Protein AF-A0A919I8Y4-F1 (afdb_monomer_lite)

Secondary structure (DSSP, 8-state):
---------------------BPPTTGGGGGGGGG-SEEEEEETTEEEEEEEEEE--S---SS--BTT-EEEEES-TTT-EEEEEEEETTEEEEEEEEEEEETTEEEEEEPPPEEEEE-TTS-EEEEE-TTTEEEEEEEEETTEEEEEEEEEE---TT-SEEEEEEETTTEEEEEEETT--EEEE--

Foldseek 3Di:
DDDDDDPPPPPPPPPDDPDQLAAAPLVVLLPPVLVDQWFWWDFVPDIAIKGKDKDDPDDDDDDHDGQFTWIWIFRDPVQTFIWIWHGHRQKTKTWTWGWDADPNDTDIDIFWIWMWGQDNVRDIDTPGDPVFWDWDQWDADPNDIAGTWIWGAGPDLRHQFRIWTQGSRHHTQWTQGSVRRIIGTDD

pLDDT: mean 75.86, std 17.19, range [34.09, 95.62]

Structure (mmCIF, N/CA/C/O backbone):
data_AF-A0A919I8Y4-F1
#
_entry.id   AF-A0A919I8Y4-F1
#
loop_
_atom_site.group_PDB
_atom_site.id
_atom_site.type_symbol
_atom_site.label_atom_id
_atom_site.label_alt_id
_atom_site.label_comp_id
_atom_site.label_asym_id
_atom_site.label_entity_id
_atom_site.label_seq_id
_atom_site.pdbx_PDB_ins_code
_atom_site.Cartn_x
_atom_site.Cartn_y
_atom_site.Cartn_z
_atom_site.occupancy
_atom_site.B_iso_or_equiv
_atom_site.auth_seq_id
_atom_site.auth_comp_id
_atom_site.auth_asym_id
_atom_site.auth_atom_id
_atom_site.pdbx_PDB_model_num
ATOM 1 N N . MET A 1 1 ? -18.570 11.119 -75.863 1.00 38.06 1 MET A N 1
ATOM 2 C CA . MET A 1 1 ? -17.253 11.518 -75.319 1.00 38.06 1 MET A CA 1
ATOM 3 C C . MET A 1 1 ? -17.456 11.845 -73.853 1.00 38.06 1 MET A C 1
ATOM 5 O O . MET A 1 1 ? -18.195 12.771 -73.555 1.00 38.06 1 MET A O 1
ATOM 9 N N . ASN A 1 2 ? -16.902 11.018 -72.966 1.00 34.56 2 ASN A N 1
ATOM 10 C CA . ASN A 1 2 ? -17.122 11.087 -71.521 1.00 34.56 2 ASN A CA 1
ATOM 11 C C . ASN A 1 2 ? -15.944 11.803 -70.861 1.00 34.56 2 ASN A C 1
ATOM 13 O O . ASN A 1 2 ? -14.848 11.249 -70.796 1.00 34.56 2 ASN A O 1
ATOM 17 N N . THR A 1 3 ? -16.172 13.011 -70.355 1.00 42.50 3 THR A N 1
ATOM 18 C CA . THR A 1 3 ? -15.178 13.759 -69.582 1.00 42.50 3 THR A CA 1
ATOM 19 C C . THR A 1 3 ? -15.265 13.313 -68.126 1.00 42.50 3 THR A C 1
ATOM 21 O O . THR A 1 3 ? -16.199 13.662 -67.409 1.00 42.50 3 THR A O 1
ATOM 24 N N . ARG A 1 4 ? -14.311 12.484 -67.693 1.00 45.12 4 ARG A N 1
ATOM 25 C CA . ARG A 1 4 ? -14.124 12.121 -66.284 1.00 45.12 4 ARG A CA 1
ATOM 26 C C . ARG A 1 4 ? -13.325 13.234 -65.609 1.00 45.12 4 ARG A C 1
ATOM 28 O O . ARG A 1 4 ? -12.135 13.366 -65.874 1.00 45.12 4 ARG A O 1
ATOM 35 N N . ILE A 1 5 ? -13.967 14.020 -64.749 1.00 51.00 5 ILE A N 1
ATOM 36 C CA . ILE A 1 5 ? -13.266 14.899 -63.809 1.00 51.00 5 ILE A CA 1
ATOM 37 C C . ILE A 1 5 ? -13.033 14.081 -62.540 1.00 51.00 5 ILE A C 1
ATOM 39 O O . ILE A 1 5 ? -13.971 13.663 -61.865 1.00 51.00 5 ILE A O 1
ATOM 43 N N . VAL A 1 6 ? -11.761 13.793 -62.281 1.00 45.75 6 VAL A N 1
ATOM 44 C CA . VAL A 1 6 ? -11.274 13.113 -61.083 1.00 45.75 6 VAL A CA 1
ATOM 45 C C . VAL A 1 6 ? -11.400 14.087 -59.915 1.00 45.75 6 VAL A C 1
ATOM 47 O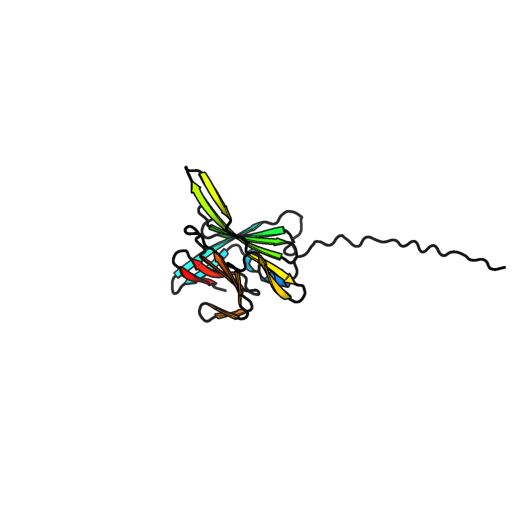 O . VAL A 1 6 ? -10.698 15.095 -59.866 1.00 45.75 6 VAL A O 1
ATOM 50 N N . LEU A 1 7 ? -12.315 13.802 -58.989 1.00 41.59 7 LEU A N 1
ATOM 51 C CA . LEU A 1 7 ? -12.426 14.527 -57.728 1.00 41.59 7 LEU A CA 1
ATOM 52 C C . LEU A 1 7 ? -11.283 14.062 -56.815 1.00 41.59 7 LEU A C 1
ATOM 54 O O . LEU A 1 7 ? -11.325 12.972 -56.247 1.00 41.59 7 LEU A O 1
ATOM 58 N N . PHE A 1 8 ? -10.235 14.874 -56.713 1.00 42.56 8 PHE A N 1
ATOM 59 C CA . PHE A 1 8 ? -9.163 14.678 -55.745 1.00 42.56 8 PHE A CA 1
ATOM 60 C C . PHE A 1 8 ? -9.695 15.120 -54.373 1.00 42.56 8 PHE A C 1
ATOM 62 O O . PHE A 1 8 ? -9.666 16.301 -54.029 1.00 42.56 8 PHE A O 1
ATOM 69 N N . VAL A 1 9 ? -10.262 14.181 -53.611 1.00 49.53 9 VAL A N 1
ATOM 70 C CA . VAL A 1 9 ? -10.590 14.395 -52.197 1.00 49.53 9 VAL A CA 1
ATOM 71 C C . VAL A 1 9 ? -9.263 14.461 -51.453 1.00 49.53 9 VAL A C 1
ATOM 73 O O . VAL A 1 9 ? -8.649 13.442 -51.141 1.00 49.53 9 VAL A O 1
ATOM 76 N N . LEU A 1 10 ? -8.792 15.686 -51.236 1.00 39.97 10 LEU A N 1
ATOM 77 C CA . LEU A 1 10 ? -7.668 15.989 -50.368 1.00 39.97 10 LEU A CA 1
ATOM 78 C C . LEU A 1 10 ? -8.099 15.631 -48.939 1.00 39.97 10 LEU A C 1
ATOM 80 O O . LEU A 1 10 ? -8.725 16.424 -48.238 1.00 39.97 10 LEU A O 1
ATOM 84 N N . ALA A 1 11 ? -7.837 14.387 -48.544 1.00 44.94 11 ALA A N 1
ATOM 85 C CA . ALA A 1 11 ? -7.988 13.917 -47.180 1.00 44.94 11 ALA A CA 1
ATOM 86 C C . ALA A 1 11 ? -6.965 14.655 -46.307 1.00 44.94 11 ALA A C 1
ATOM 88 O O . ALA A 1 11 ? -5.850 14.185 -46.083 1.00 44.94 11 ALA A O 1
ATOM 89 N N . CYS A 1 12 ? -7.342 15.839 -45.828 1.00 43.00 12 CYS A N 1
ATOM 90 C CA . CYS A 1 12 ? -6.725 16.449 -44.666 1.00 43.00 12 CYS A CA 1
ATOM 91 C C . CYS A 1 12 ? -7.021 15.543 -43.466 1.00 43.00 12 CYS A C 1
ATOM 93 O O . CYS A 1 12 ? -7.989 15.748 -42.739 1.00 43.00 12 CYS A O 1
ATOM 95 N N . PHE A 1 13 ? -6.178 14.526 -43.278 1.00 36.09 13 PHE A N 1
ATOM 96 C CA . PHE A 1 13 ? -5.929 13.926 -41.976 1.00 36.09 13 PHE A CA 1
ATOM 97 C C . PHE A 1 13 ? -5.397 15.040 -41.071 1.00 36.09 13 PHE A C 1
ATOM 99 O O . PHE A 1 13 ? -4.192 15.248 -40.934 1.00 36.09 13 PHE A O 1
ATOM 106 N N . THR A 1 14 ? -6.304 15.812 -40.479 1.00 42.62 14 THR A N 1
ATOM 107 C CA . THR A 1 14 ? -5.995 16.514 -39.245 1.00 42.62 14 THR A CA 1
ATOM 108 C C . THR A 1 14 ? -5.738 15.417 -38.230 1.00 42.62 14 THR A C 1
ATOM 110 O O . THR A 1 14 ? -6.663 14.716 -37.824 1.00 42.62 14 THR A O 1
ATOM 113 N N . PHE A 1 15 ? -4.464 15.220 -37.900 1.00 36.78 15 PHE A N 1
ATOM 114 C CA . PHE A 1 15 ? -4.034 14.496 -36.718 1.00 36.78 15 PHE A CA 1
ATOM 115 C C . PHE A 1 15 ? -4.780 15.100 -35.527 1.00 36.78 15 PHE A C 1
ATOM 117 O O . PHE A 1 15 ? -4.394 16.147 -35.005 1.00 36.78 15 PHE A O 1
ATOM 124 N N . SER A 1 16 ? -5.898 14.476 -35.154 1.00 35.12 16 SER A N 1
ATOM 125 C CA . SER A 1 16 ? -6.513 14.669 -33.853 1.00 35.12 16 SER A CA 1
ATOM 126 C C . SER A 1 16 ? -5.410 14.479 -32.828 1.00 35.12 16 SER A C 1
ATOM 128 O O . SER A 1 16 ? -4.634 13.527 -32.921 1.00 35.12 16 SER A O 1
ATOM 130 N N . SER A 1 17 ? -5.305 15.457 -31.935 1.00 34.09 17 SER A N 1
ATOM 131 C CA . SER A 1 17 ? -4.309 15.555 -30.881 1.00 34.09 17 SER A CA 1
ATOM 132 C C . SER A 1 17 ? -3.894 14.185 -30.360 1.00 34.09 17 SER A C 1
ATOM 134 O O . SER A 1 17 ? -4.755 13.404 -29.955 1.00 34.09 17 SER A O 1
ATOM 136 N N . CYS A 1 18 ? -2.584 13.934 -30.340 1.00 39.34 18 CYS A N 1
ATOM 137 C CA . CYS A 1 18 ? -1.980 12.925 -29.482 1.00 39.34 18 CYS A CA 1
ATOM 138 C C . CYS A 1 18 ? -2.553 13.153 -28.074 1.00 39.34 18 CYS A C 1
ATOM 140 O O . CYS A 1 18 ? -2.248 14.169 -27.442 1.00 39.34 18 CYS A O 1
ATOM 142 N N . GLY A 1 19 ? -3.526 12.326 -27.688 1.00 44.22 19 GLY A N 1
ATOM 143 C CA . GLY A 1 19 ? -4.245 12.468 -26.433 1.00 44.22 19 GLY A CA 1
ATOM 144 C C . GLY A 1 19 ? -3.258 12.277 -25.298 1.00 44.22 19 GLY A C 1
ATOM 145 O O . GLY A 1 19 ? -2.342 11.469 -25.396 1.00 44.22 19 GLY A O 1
ATOM 146 N N . ILE A 1 20 ? -3.420 13.051 -24.233 1.00 53.06 20 ILE A N 1
ATOM 147 C CA . ILE A 1 20 ? -2.773 12.743 -22.962 1.00 53.06 20 ILE A CA 1
ATOM 148 C C . ILE A 1 20 ? -3.191 11.306 -22.623 1.00 53.06 20 ILE A C 1
ATOM 150 O O . ILE A 1 20 ? -4.393 11.045 -22.576 1.00 53.06 20 ILE A O 1
ATOM 154 N N . ASP A 1 21 ? -2.228 10.397 -22.441 1.00 55.59 21 ASP A N 1
ATOM 155 C CA . ASP A 1 21 ? -2.482 9.019 -22.005 1.00 55.59 21 ASP A CA 1
ATOM 156 C C . ASP A 1 21 ? -3.036 9.055 -20.574 1.00 55.59 21 ASP A C 1
ATOM 158 O O . ASP A 1 21 ? -2.316 8.962 -19.571 1.00 55.59 21 ASP A O 1
ATOM 162 N N . GLU A 1 22 ? -4.336 9.313 -20.474 1.00 59.44 22 GLU A N 1
ATOM 163 C CA . GLU A 1 22 ? -5.045 9.334 -19.213 1.00 59.44 22 GLU A CA 1
ATOM 164 C C . GLU A 1 22 ? -5.170 7.918 -18.670 1.00 59.44 22 GLU A C 1
ATOM 166 O O . GLU A 1 22 ? -5.574 6.986 -19.364 1.00 59.44 22 GLU A O 1
ATOM 171 N N . VAL A 1 23 ? -4.871 7.778 -17.381 1.00 62.56 23 VAL A N 1
ATOM 172 C CA . VAL A 1 23 ? -5.115 6.536 -16.658 1.00 62.56 23 VAL A CA 1
ATOM 173 C C . VAL A 1 23 ? -6.625 6.268 -16.655 1.00 62.56 23 VAL A C 1
ATOM 175 O O . VAL A 1 23 ? -7.401 7.181 -16.334 1.00 62.56 23 VAL A O 1
ATOM 178 N N . PRO A 1 24 ? -7.075 5.047 -16.983 1.00 63.16 24 PRO A N 1
ATOM 179 C CA . PRO A 1 24 ? -8.493 4.730 -16.979 1.00 63.16 24 PRO A CA 1
ATOM 180 C C . PRO A 1 24 ? -9.173 5.060 -15.643 1.00 63.16 24 PRO A C 1
ATOM 182 O O . PRO A 1 24 ? -8.592 4.943 -14.561 1.00 63.16 24 PRO A O 1
ATOM 185 N N . GLY A 1 25 ? -10.441 5.478 -15.696 1.00 63.75 25 GLY A N 1
ATOM 186 C CA . GLY A 1 25 ? -11.155 6.005 -14.526 1.00 63.75 25 GLY A CA 1
ATOM 187 C C . GLY A 1 25 ? -11.259 5.042 -13.336 1.00 63.75 25 GLY A C 1
ATOM 188 O O . GLY A 1 25 ? -11.331 5.494 -12.197 1.00 63.75 25 GLY A O 1
ATOM 189 N N . TYR A 1 26 ? -11.243 3.728 -13.567 1.00 61.78 26 TYR A N 1
ATOM 190 C CA . TYR A 1 26 ? -11.253 2.722 -12.498 1.00 61.78 26 TYR A CA 1
ATOM 191 C C . TYR A 1 26 ? -9.875 2.558 -11.843 1.00 61.78 26 TYR A C 1
ATOM 193 O O . TYR A 1 26 ? -9.812 2.372 -10.632 1.00 61.78 26 TYR A O 1
ATOM 201 N N . THR A 1 27 ? -8.787 2.709 -12.598 1.00 63.81 27 THR A N 1
ATOM 202 C CA . THR A 1 27 ? -7.409 2.729 -12.086 1.00 63.81 27 THR A CA 1
ATOM 203 C C . THR A 1 27 ? -7.187 3.969 -11.207 1.00 63.81 27 THR A C 1
ATOM 205 O O . THR A 1 27 ? -6.524 3.881 -10.179 1.00 63.81 27 THR A O 1
ATOM 208 N N . LYS A 1 28 ? -7.844 5.103 -11.523 1.00 63.12 28 LYS A N 1
ATOM 209 C CA . LYS A 1 28 ? -7.831 6.327 -10.691 1.00 63.12 28 LYS A CA 1
ATOM 210 C C . LYS A 1 28 ? -8.436 6.127 -9.288 1.00 63.12 28 LYS A C 1
ATOM 212 O O . LYS A 1 28 ? -8.052 6.832 -8.359 1.00 63.12 28 LYS A O 1
ATOM 217 N N . ARG A 1 29 ? -9.377 5.188 -9.111 1.00 66.12 29 ARG A N 1
ATOM 218 C CA . ARG A 1 29 ? -10.041 4.955 -7.809 1.00 66.12 29 ARG A CA 1
ATOM 219 C C . ARG A 1 29 ? -9.125 4.268 -6.792 1.00 66.12 29 ARG A C 1
ATOM 221 O O . ARG A 1 29 ? -9.172 4.587 -5.610 1.00 66.12 29 ARG A O 1
ATOM 228 N N . TRP A 1 30 ? -8.189 3.459 -7.284 1.00 67.12 30 TRP A N 1
ATOM 229 C CA . TRP A 1 30 ? -7.073 2.902 -6.518 1.00 67.12 30 TRP A CA 1
ATOM 230 C C . TRP A 1 30 ? -5.994 3.952 -6.186 1.00 67.12 30 TRP A C 1
ATOM 232 O O . TRP A 1 30 ? -4.865 3.610 -5.869 1.00 67.12 30 TRP A O 1
ATOM 242 N N . LEU A 1 31 ? -6.300 5.242 -6.287 1.00 63.09 31 LEU A N 1
ATOM 243 C CA . LEU A 1 31 ? -5.409 6.330 -5.898 1.00 63.09 31 LEU A CA 1
ATOM 244 C C . LEU A 1 31 ? -6.173 7.511 -5.309 1.00 63.09 31 LEU A C 1
ATOM 246 O O . LEU A 1 31 ? -5.684 8.644 -5.326 1.00 63.09 31 LEU A O 1
ATOM 250 N N . HIS A 1 32 ? -7.346 7.264 -4.724 1.00 61.00 32 HIS A N 1
ATOM 2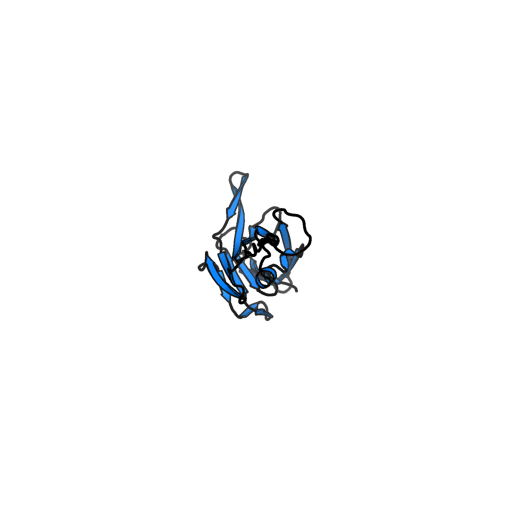51 C CA . HIS A 1 32 ? -8.026 8.288 -3.933 1.00 61.00 32 HIS A CA 1
ATOM 252 C C . HIS A 1 32 ? -7.054 8.962 -2.933 1.00 61.00 32 HIS A C 1
ATOM 254 O O . HIS A 1 32 ? -7.101 10.169 -2.708 1.00 61.00 32 HIS A O 1
ATOM 260 N N . ASP A 1 33 ? -6.061 8.211 -2.458 1.00 60.94 33 ASP A N 1
ATOM 261 C CA . ASP A 1 33 ? -5.091 8.646 -1.453 1.00 60.94 33 ASP A CA 1
ATOM 262 C C . ASP A 1 33 ? -3.955 9.503 -1.983 1.00 60.94 33 ASP A C 1
ATOM 264 O O . ASP A 1 33 ? -3.383 10.281 -1.229 1.00 60.94 33 ASP A O 1
ATOM 268 N N . ALA A 1 34 ? -3.647 9.428 -3.279 1.00 59.22 34 ALA A N 1
ATOM 269 C CA . ALA A 1 34 ? -2.649 10.306 -3.890 1.00 59.22 34 ALA A CA 1
ATOM 270 C C . ALA A 1 34 ? -3.097 11.778 -3.925 1.00 59.22 34 ALA A C 1
ATOM 272 O O . ALA A 1 34 ? -2.299 12.656 -4.249 1.00 59.22 34 ALA A O 1
ATOM 273 N N . THR A 1 35 ? -4.365 12.052 -3.596 1.00 65.38 35 THR A N 1
ATOM 274 C CA . THR A 1 35 ? -4.929 13.405 -3.516 1.00 65.38 35 THR A CA 1
ATOM 275 C C . THR A 1 35 ? -4.810 14.034 -2.126 1.00 65.38 35 THR A C 1
ATOM 277 O O . THR A 1 35 ? -5.014 15.242 -1.991 1.00 65.38 35 THR A O 1
ATOM 280 N N . VAL A 1 36 ? -4.454 13.254 -1.099 1.00 72.38 36 VAL A N 1
ATOM 281 C CA . VAL A 1 36 ? -4.313 13.735 0.282 1.00 72.38 36 VAL A CA 1
ATOM 282 C C . VAL A 1 36 ? -2.848 13.786 0.708 1.00 72.38 36 VAL A C 1
ATOM 284 O O . VAL A 1 36 ? -1.992 13.117 0.139 1.00 72.38 36 VAL A O 1
ATOM 287 N N . GLN A 1 37 ? -2.545 14.597 1.723 1.00 82.50 37 GLN A N 1
ATOM 288 C CA . GLN A 1 37 ? -1.190 14.676 2.288 1.00 82.50 37 GLN A CA 1
ATOM 289 C C . GLN A 1 37 ? -0.937 13.610 3.356 1.00 82.50 37 GLN A C 1
ATOM 291 O O . GLN A 1 37 ? 0.207 13.214 3.571 1.00 82.50 37 GLN A O 1
ATOM 296 N N . GLN A 1 38 ? -1.992 13.185 4.050 1.00 88.19 38 GLN A N 1
ATOM 297 C CA . GLN A 1 38 ? -1.914 12.300 5.204 1.00 88.19 38 GLN A CA 1
ATOM 298 C C . GLN A 1 38 ? -3.103 11.348 5.232 1.00 88.19 38 GLN A C 1
ATOM 300 O O . GLN A 1 38 ? -4.211 11.703 4.825 1.00 88.19 38 GLN A O 1
ATOM 305 N N . LEU A 1 39 ? -2.855 10.149 5.745 1.00 89.38 39 LEU A N 1
ATOM 306 C CA . LEU A 1 39 ? -3.848 9.114 5.988 1.00 89.38 39 LEU A CA 1
ATOM 307 C C . LEU A 1 39 ? -3.849 8.776 7.476 1.00 89.38 39 LEU A C 1
ATOM 309 O O . LEU A 1 39 ? -2.785 8.617 8.074 1.00 89.38 39 LEU A O 1
ATOM 313 N N . PHE A 1 40 ? -5.032 8.645 8.065 1.00 92.69 40 PHE A N 1
ATOM 314 C CA . PHE A 1 40 ? -5.202 8.362 9.487 1.00 92.69 40 PHE A CA 1
ATOM 315 C C . PHE A 1 40 ? -5.695 6.933 9.673 1.00 92.69 40 PHE A C 1
ATOM 317 O O . PHE A 1 40 ? -6.608 6.497 8.970 1.00 92.69 40 PHE A O 1
ATOM 324 N N . PHE A 1 41 ? -5.099 6.209 10.615 1.00 94.56 41 PHE A N 1
ATOM 325 C CA . PHE A 1 41 ? -5.461 4.827 10.906 1.00 94.56 41 PHE A CA 1
ATOM 326 C C . PHE A 1 41 ? -5.644 4.605 12.401 1.00 94.56 41 PHE A C 1
ATOM 328 O O . PHE A 1 41 ? -4.973 5.239 13.215 1.00 94.56 41 PHE A O 1
ATOM 335 N N . GLU A 1 42 ? -6.507 3.655 12.737 1.00 95.12 42 GLU A N 1
ATOM 336 C CA . GLU A 1 42 ? -6.791 3.215 14.097 1.00 95.12 42 GLU A CA 1
ATOM 337 C C . GLU A 1 42 ? -6.520 1.718 14.301 1.00 95.12 42 GLU A C 1
ATOM 339 O O . GLU A 1 42 ? -6.653 0.894 13.388 1.00 95.12 42 GLU A O 1
ATOM 344 N N . ASN A 1 43 ? -6.159 1.368 15.533 1.00 94.75 43 ASN A N 1
ATOM 345 C CA . ASN A 1 43 ? -6.142 0.009 16.064 1.00 94.75 43 ASN A CA 1
ATOM 346 C C . ASN A 1 43 ? -6.671 0.060 17.507 1.00 94.75 43 ASN A C 1
ATOM 348 O O . ASN A 1 43 ? -5.944 0.392 18.441 1.00 94.75 43 ASN A O 1
ATOM 352 N N . GLY A 1 44 ? -7.962 -0.226 17.699 1.00 90.06 44 GLY A N 1
ATOM 353 C CA . GLY A 1 44 ? -8.600 -0.058 19.007 1.00 90.06 44 GLY A CA 1
ATOM 354 C C . GLY A 1 44 ? -8.615 1.414 19.435 1.00 90.06 44 GLY A C 1
ATOM 355 O O . GLY A 1 44 ? -9.225 2.236 18.764 1.00 90.06 44 GLY A O 1
ATOM 356 N N . SER A 1 45 ? -7.960 1.746 20.551 1.00 92.00 45 SER A N 1
ATOM 357 C CA . SER A 1 45 ? -7.815 3.133 21.023 1.00 92.00 45 SER A CA 1
ATOM 358 C C . SER A 1 45 ? -6.611 3.874 20.435 1.00 92.00 45 SER A C 1
ATOM 360 O O . SER A 1 45 ? -6.479 5.076 20.655 1.00 92.00 45 SER A O 1
ATOM 362 N N . ASP A 1 46 ? -5.708 3.168 19.752 1.00 94.94 46 ASP A N 1
ATOM 363 C CA . ASP A 1 46 ? -4.473 3.744 19.227 1.00 94.94 46 ASP A CA 1
ATOM 364 C C . ASP A 1 46 ? -4.710 4.344 17.837 1.00 94.94 46 ASP A C 1
ATOM 366 O O . ASP A 1 46 ? -5.418 3.760 17.016 1.00 94.94 46 ASP A O 1
ATOM 370 N N . THR A 1 47 ? -4.063 5.475 17.543 1.00 94.50 47 THR A N 1
ATOM 371 C CA . THR A 1 47 ? -4.111 6.129 16.226 1.00 94.50 47 THR A CA 1
ATOM 372 C C . THR A 1 47 ? -2.719 6.422 15.695 1.00 94.50 47 THR A C 1
ATOM 374 O O . THR A 1 47 ? -1.829 6.799 16.460 1.00 94.50 47 THR A O 1
ATOM 377 N N .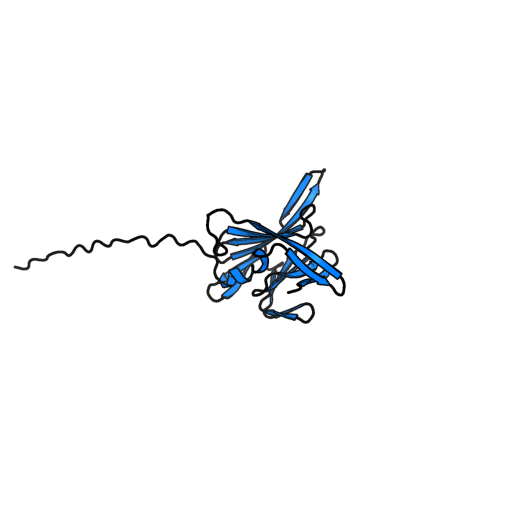 ILE A 1 48 ? -2.551 6.341 14.380 1.00 93.31 48 ILE A N 1
ATOM 378 C CA . ILE A 1 48 ? -1.323 6.729 13.681 1.00 93.31 48 ILE A CA 1
ATOM 379 C C . ILE A 1 48 ? -1.646 7.515 12.414 1.00 93.31 48 ILE A C 1
ATOM 381 O O . ILE A 1 48 ? -2.738 7.411 11.850 1.00 93.31 48 ILE A O 1
ATOM 385 N N . THR A 1 49 ? -0.653 8.258 11.944 1.00 92.00 49 THR A N 1
ATOM 386 C CA . THR A 1 49 ? -0.717 9.003 10.689 1.00 92.00 49 THR A CA 1
ATOM 387 C C . THR A 1 49 ? 0.368 8.490 9.757 1.00 92.00 49 THR A C 1
ATOM 389 O O . THR A 1 49 ? 1.526 8.403 10.157 1.00 92.00 49 THR A O 1
ATOM 392 N N . LEU A 1 50 ? -0.002 8.175 8.517 1.00 89.88 50 LEU A N 1
ATOM 393 C CA . LEU A 1 50 ? 0.943 7.925 7.434 1.00 89.88 50 LEU A CA 1
ATOM 394 C C . LEU A 1 50 ? 1.006 9.150 6.530 1.00 89.88 50 LEU A C 1
ATOM 396 O O . LEU A 1 50 ? -0.026 9.706 6.146 1.00 89.88 50 LEU A O 1
ATOM 400 N N . ASP A 1 51 ? 2.216 9.548 6.162 1.00 88.38 51 ASP A N 1
ATOM 401 C CA . ASP A 1 51 ? 2.426 10.618 5.195 1.00 88.38 51 ASP A CA 1
ATOM 402 C C . ASP A 1 51 ? 2.291 10.070 3.772 1.00 88.38 51 ASP A C 1
ATOM 404 O O . ASP A 1 51 ? 2.793 8.990 3.451 1.00 88.38 51 ASP A O 1
ATOM 408 N N . VAL A 1 52 ? 1.689 10.858 2.887 1.00 82.94 52 VAL A N 1
ATOM 409 C CA . VAL A 1 52 ? 1.618 10.570 1.454 1.00 82.94 52 VAL A CA 1
ATOM 410 C C . VAL A 1 52 ? 2.458 11.598 0.704 1.00 82.94 52 VAL A C 1
ATOM 412 O O . VAL A 1 52 ? 2.358 12.804 0.928 1.00 82.94 52 VAL A O 1
ATOM 415 N N . SER A 1 53 ? 3.312 11.129 -0.204 1.00 81.25 53 SER A N 1
ATOM 416 C CA . SER A 1 53 ? 3.932 11.978 -1.219 1.00 81.25 53 SER A CA 1
ATOM 417 C C . SER A 1 53 ? 3.514 11.494 -2.591 1.00 81.25 53 SER A C 1
ATOM 419 O O . SER A 1 53 ? 3.692 10.320 -2.909 1.00 81.25 53 SER A O 1
ATOM 421 N N . TYR A 1 54 ? 3.040 12.401 -3.424 1.00 71.62 54 TYR A N 1
ATOM 422 C CA . TYR A 1 54 ? 2.727 12.111 -4.810 1.00 71.62 54 TYR A CA 1
ATOM 423 C C . TYR A 1 54 ? 3.697 12.880 -5.707 1.00 71.62 54 TYR A C 1
ATOM 425 O O . TYR A 1 54 ? 3.852 14.097 -5.579 1.00 71.62 54 TYR A O 1
ATOM 433 N N . PHE A 1 55 ? 4.398 12.151 -6.570 1.00 63.81 55 PHE A N 1
ATOM 434 C CA . PHE A 1 55 ? 5.320 12.701 -7.550 1.00 63.81 55 PHE A CA 1
ATOM 435 C C . PHE A 1 55 ? 4.726 12.527 -8.945 1.00 63.81 55 PHE A C 1
ATOM 437 O O . PHE A 1 55 ? 4.462 11.412 -9.391 1.00 63.81 55 PHE A O 1
ATOM 444 N N . ARG A 1 56 ? 4.549 13.655 -9.635 1.00 59.16 56 ARG A N 1
ATOM 445 C CA . ARG A 1 56 ? 4.128 13.698 -11.032 1.00 59.16 56 ARG A CA 1
ATOM 446 C C . ARG A 1 56 ? 5.349 13.873 -11.919 1.00 59.16 56 ARG A C 1
ATOM 448 O O . ARG A 1 56 ? 5.996 14.925 -11.889 1.00 59.16 56 ARG A O 1
ATOM 455 N N . THR A 1 57 ? 5.632 12.875 -12.741 1.00 51.34 57 THR A N 1
ATOM 456 C CA . THR A 1 57 ? 6.631 12.989 -13.802 1.00 51.34 57 THR A CA 1
ATOM 457 C C . THR A 1 57 ? 6.092 14.001 -14.833 1.00 51.34 57 THR A C 1
ATOM 459 O O . THR A 1 57 ? 4.958 13.911 -15.292 1.00 51.34 57 THR A O 1
ATOM 462 N N . LEU A 1 58 ? 6.830 15.091 -15.072 1.00 38.88 58 LEU A N 1
ATOM 463 C CA . LEU A 1 58 ? 6.339 16.333 -15.695 1.00 38.88 58 LEU A CA 1
ATOM 464 C C . LEU A 1 58 ? 5.587 16.160 -17.037 1.00 38.88 58 LEU A C 1
ATOM 466 O O . LEU A 1 58 ? 6.184 15.821 -18.051 1.00 38.88 58 LEU A O 1
ATOM 470 N N . SER A 1 59 ? 4.349 16.662 -17.107 1.00 35.69 59 SER A N 1
ATOM 471 C CA . SER A 1 59 ? 4.016 17.818 -17.963 1.00 35.69 59 SER A CA 1
ATOM 472 C C . SER A 1 59 ? 2.744 18.528 -17.473 1.00 35.69 59 SER A C 1
ATOM 474 O O . SER A 1 59 ? 1.813 17.916 -16.959 1.00 35.69 59 SER A O 1
ATOM 476 N N . LYS A 1 60 ? 2.765 19.863 -17.568 1.00 35.94 60 LYS A N 1
ATOM 477 C CA . LYS A 1 60 ? 1.819 20.828 -16.981 1.00 35.94 60 LYS A CA 1
ATOM 478 C C . LYS A 1 60 ? 0.343 20.451 -17.181 1.00 35.94 60 LYS A C 1
ATOM 480 O O . LYS A 1 60 ? -0.083 20.162 -18.295 1.00 35.94 60 LYS A O 1
ATOM 485 N N . GLY A 1 61 ? -0.428 20.541 -16.100 1.00 38.28 61 GLY A N 1
ATOM 486 C CA . GLY A 1 61 ? -1.887 20.468 -16.107 1.00 38.28 61 GLY A CA 1
ATOM 487 C C . GLY A 1 61 ? -2.427 19.980 -14.767 1.00 38.28 61 GLY A C 1
ATOM 488 O O . GLY A 1 61 ? -2.147 18.858 -14.353 1.00 38.28 61 GLY A O 1
ATOM 489 N N . GLU A 1 62 ? -3.193 20.813 -14.071 1.00 45.88 62 GLU A N 1
ATOM 490 C CA . GLU A 1 62 ? -4.177 20.324 -13.105 1.00 45.88 62 GLU A CA 1
ATOM 491 C C . GLU A 1 62 ? -5.239 19.591 -13.922 1.00 45.88 62 GLU A C 1
ATOM 493 O O . GLU A 1 62 ? -5.910 20.257 -14.697 1.00 45.88 62 GLU A O 1
ATOM 498 N N . LEU A 1 63 ? -5.277 18.252 -13.865 1.00 48.19 63 LEU A N 1
ATOM 499 C CA . LEU A 1 63 ? -6.386 17.345 -14.219 1.00 48.19 63 LEU A CA 1
ATOM 500 C C . LEU A 1 63 ? -5.824 15.910 -14.340 1.00 48.19 63 LEU A C 1
ATOM 502 O O . LEU A 1 63 ? -4.999 15.639 -15.208 1.00 48.19 63 LEU A O 1
ATOM 506 N N . GLY A 1 64 ? -6.280 15.006 -13.465 1.00 53.88 64 GLY A N 1
ATOM 507 C CA . GLY A 1 64 ? -6.137 13.548 -13.608 1.00 53.88 64 GLY A CA 1
ATOM 508 C C . GLY A 1 64 ? -4.763 12.931 -13.303 1.00 53.88 64 GLY A C 1
ATOM 509 O O . GLY A 1 64 ? -3.724 13.579 -13.395 1.00 53.88 64 GLY A O 1
ATOM 510 N N . LEU A 1 65 ? -4.786 11.648 -12.927 1.00 57.94 65 LEU A N 1
ATOM 511 C CA . LEU A 1 65 ? -3.609 10.776 -12.887 1.00 57.94 65 LEU A CA 1
ATOM 512 C C . LEU A 1 65 ? -3.219 10.368 -14.315 1.00 57.94 65 LEU A C 1
ATOM 514 O O . LEU A 1 65 ? -4.103 10.115 -15.144 1.00 57.94 65 LEU A O 1
ATOM 518 N N . ARG A 1 66 ? -1.919 10.302 -14.594 1.00 60.62 66 ARG A N 1
ATOM 519 C CA . ARG A 1 66 ? -1.328 9.968 -15.896 1.00 60.62 66 ARG A CA 1
ATOM 520 C C . ARG A 1 66 ? -0.535 8.671 -15.831 1.00 60.62 66 ARG A C 1
ATOM 522 O O . ARG A 1 66 ? -0.091 8.252 -14.761 1.00 60.62 66 ARG A O 1
ATOM 529 N N . SER A 1 67 ? -0.373 8.037 -16.994 1.00 62.56 67 SER A N 1
ATOM 530 C CA . SER A 1 67 ? 0.620 6.977 -17.144 1.00 62.56 67 SER A CA 1
ATOM 531 C C . SER A 1 67 ? 1.969 7.556 -16.699 1.00 62.56 67 SER A C 1
ATOM 533 O O . SER A 1 67 ? 2.318 8.646 -17.142 1.00 62.56 67 SER A O 1
ATOM 535 N N . GLU A 1 68 ? 2.681 6.859 -15.813 1.00 66.62 68 GLU A N 1
ATOM 536 C CA . GLU A 1 68 ? 3.956 7.228 -15.161 1.00 66.62 68 GLU A CA 1
ATOM 537 C C . GLU A 1 68 ? 3.883 8.074 -13.880 1.00 66.62 68 GLU A C 1
ATOM 539 O O . GLU A 1 68 ? 4.921 8.511 -13.371 1.00 66.62 68 GLU A O 1
ATOM 544 N N . ASP A 1 69 ? 2.698 8.304 -13.319 1.00 69.56 69 ASP A N 1
ATOM 545 C CA . ASP A 1 69 ? 2.606 8.885 -11.979 1.00 69.56 69 ASP A CA 1
ATOM 546 C C . ASP A 1 69 ? 3.137 7.930 -10.902 1.00 69.56 69 ASP A C 1
ATOM 548 O O . ASP A 1 69 ? 3.107 6.707 -11.064 1.00 69.56 69 ASP A O 1
ATOM 552 N N . ILE A 1 70 ? 3.607 8.495 -9.783 1.00 74.06 70 ILE A N 1
ATOM 553 C CA . ILE A 1 70 ? 4.078 7.720 -8.632 1.00 74.06 70 ILE A CA 1
ATOM 554 C C . ILE A 1 70 ? 3.470 8.280 -7.347 1.00 74.06 70 ILE A C 1
ATOM 556 O O . ILE A 1 70 ? 3.710 9.431 -6.974 1.00 74.06 70 ILE A O 1
ATOM 560 N N . ALA A 1 71 ? 2.729 7.450 -6.616 1.00 75.62 71 ALA A N 1
ATOM 561 C CA . ALA A 1 71 ? 2.329 7.742 -5.241 1.00 75.62 71 ALA A CA 1
ATOM 562 C C . ALA A 1 71 ? 3.228 6.976 -4.265 1.00 75.62 71 ALA A C 1
ATOM 564 O O . ALA A 1 71 ? 3.642 5.852 -4.531 1.00 75.62 71 ALA A O 1
ATOM 565 N N . SER A 1 72 ? 3.570 7.576 -3.130 1.00 83.62 72 SER A N 1
ATOM 566 C CA . SER A 1 72 ? 4.335 6.922 -2.071 1.00 83.62 72 SER A CA 1
ATOM 567 C C . SER A 1 72 ? 3.706 7.174 -0.709 1.00 83.62 72 SER A C 1
ATOM 569 O O . SER A 1 72 ? 3.400 8.317 -0.377 1.00 83.62 72 SER A O 1
ATOM 571 N N . ILE A 1 73 ? 3.541 6.115 0.079 1.00 82.75 73 ILE A N 1
ATOM 572 C CA . ILE A 1 73 ? 3.002 6.161 1.443 1.00 82.75 73 ILE A CA 1
ATOM 573 C C . ILE A 1 73 ? 4.119 5.774 2.413 1.00 82.75 73 ILE A C 1
ATOM 575 O O . ILE A 1 73 ? 4.795 4.760 2.211 1.00 82.75 73 ILE A O 1
ATOM 579 N N . PHE A 1 74 ? 4.324 6.593 3.442 1.00 85.06 74 PHE A N 1
ATOM 580 C CA . PHE A 1 74 ? 5.438 6.497 4.384 1.00 85.06 74 PHE A CA 1
ATOM 581 C C . PHE A 1 74 ? 4.924 6.365 5.811 1.00 85.06 74 PHE A C 1
ATOM 583 O O . PHE A 1 74 ? 4.001 7.073 6.209 1.00 85.06 74 PHE A O 1
ATOM 590 N N . GLU A 1 75 ? 5.584 5.514 6.593 1.00 79.12 75 GLU A N 1
ATOM 591 C CA . GLU A 1 75 ? 5.457 5.550 8.052 1.00 79.12 75 GLU A CA 1
ATOM 592 C C . GLU A 1 75 ? 6.236 6.737 8.638 1.00 79.12 75 GLU A C 1
ATOM 594 O O . GLU A 1 75 ? 5.629 7.634 9.210 1.00 79.12 75 GLU A O 1
ATOM 599 N N . ASP A 1 76 ? 7.546 6.823 8.402 1.00 74.62 76 ASP A N 1
ATOM 600 C CA . ASP A 1 76 ? 8.346 8.012 8.723 1.00 74.62 76 ASP A CA 1
ATOM 601 C C . ASP A 1 76 ? 9.254 8.398 7.549 1.00 74.62 76 ASP A C 1
ATOM 603 O O . ASP A 1 76 ? 10.094 7.618 7.098 1.00 74.62 76 ASP A O 1
ATOM 607 N N . LYS A 1 77 ? 9.163 9.646 7.073 1.00 63.91 77 LYS A N 1
ATOM 608 C CA . LYS A 1 77 ? 10.002 10.184 5.984 1.00 63.91 77 LYS A CA 1
ATOM 609 C C . LYS A 1 77 ? 11.511 10.056 6.233 1.00 63.91 77 LYS A C 1
ATOM 611 O O . LYS A 1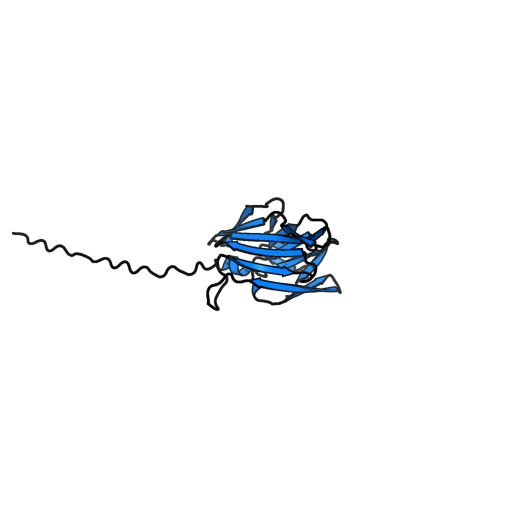 77 ? 12.276 10.107 5.270 1.00 63.91 77 LYS A O 1
ATOM 616 N N . LYS A 1 78 ? 11.956 9.908 7.484 1.00 59.97 78 LYS A N 1
ATOM 617 C CA . LYS A 1 78 ? 13.380 9.803 7.844 1.00 59.97 78 LYS A CA 1
ATOM 618 C C . LYS A 1 78 ? 13.908 8.367 7.927 1.00 59.97 78 LYS A C 1
ATOM 620 O O . LYS A 1 78 ? 15.115 8.189 7.777 1.00 59.97 78 LYS A O 1
ATOM 625 N N . THR A 1 79 ? 13.057 7.359 8.135 1.00 60.25 79 THR A N 1
ATOM 626 C CA . THR A 1 79 ? 13.486 5.969 8.415 1.00 60.25 79 THR A CA 1
ATOM 627 C C . THR A 1 79 ? 12.831 4.901 7.520 1.00 60.25 79 THR A C 1
ATOM 629 O O . THR A 1 79 ? 12.981 3.704 7.752 1.00 60.25 79 THR A O 1
ATOM 632 N N . SER A 1 80 ? 12.130 5.304 6.458 1.00 68.81 80 SER A N 1
ATOM 633 C CA . SER A 1 80 ? 10.981 4.538 5.963 1.00 68.81 80 SER A CA 1
ATOM 634 C C . SER A 1 80 ? 11.266 3.281 5.142 1.00 68.81 80 SER A C 1
ATOM 636 O O . SER A 1 80 ? 11.991 3.271 4.137 1.00 68.81 80 SER A O 1
ATOM 638 N N . SER A 1 81 ? 10.487 2.258 5.498 1.00 74.75 81 SER A N 1
ATOM 639 C CA . SER A 1 81 ? 9.757 1.477 4.502 1.00 74.75 81 SER A CA 1
ATOM 640 C C . SER A 1 81 ? 8.695 2.357 3.843 1.00 74.75 81 SER A C 1
ATOM 642 O O . SER A 1 81 ? 7.949 3.044 4.540 1.00 74.75 81 SER A O 1
ATOM 644 N N . LYS A 1 82 ? 8.618 2.344 2.516 1.00 84.56 82 LYS A N 1
ATOM 645 C CA . LYS A 1 82 ? 7.586 3.039 1.742 1.00 84.56 82 LYS A CA 1
ATOM 646 C C . LYS A 1 82 ? 6.836 2.055 0.859 1.00 84.56 82 LYS A C 1
ATOM 648 O O . LYS A 1 82 ? 7.447 1.140 0.312 1.00 84.56 82 LYS A O 1
ATOM 653 N N . LEU A 1 83 ? 5.542 2.270 0.678 1.00 81.81 83 LEU A N 1
ATOM 654 C CA . LEU A 1 83 ? 4.800 1.677 -0.432 1.00 81.81 83 LEU A CA 1
ATOM 655 C C . LEU A 1 83 ? 4.838 2.667 -1.593 1.00 81.81 83 LEU A C 1
ATOM 657 O O . LEU A 1 83 ? 4.337 3.775 -1.439 1.00 81.81 83 LEU A O 1
ATOM 661 N N . ALA A 1 84 ? 5.427 2.285 -2.721 1.00 83.75 84 ALA A N 1
ATOM 662 C CA . ALA A 1 84 ? 5.352 3.007 -3.983 1.00 83.75 84 ALA A CA 1
ATOM 663 C C . ALA A 1 84 ? 4.285 2.371 -4.883 1.00 83.75 84 ALA A C 1
ATOM 665 O O . ALA A 1 84 ? 4.232 1.147 -5.017 1.00 83.75 84 ALA A O 1
ATOM 666 N N . LEU A 1 85 ? 3.445 3.212 -5.477 1.00 80.12 85 LEU A N 1
ATOM 667 C CA . LEU A 1 85 ? 2.465 2.838 -6.484 1.00 80.12 85 LEU A CA 1
ATOM 668 C C . LEU A 1 85 ? 2.862 3.501 -7.801 1.00 80.12 85 LEU A C 1
ATOM 670 O O . LEU A 1 85 ? 2.826 4.730 -7.873 1.00 80.12 85 LEU A O 1
ATOM 674 N N . ASP A 1 86 ? 3.232 2.700 -8.800 1.00 80.56 86 ASP A N 1
ATOM 675 C CA . ASP A 1 86 ? 3.644 3.177 -10.127 1.00 80.56 86 ASP A CA 1
ATOM 676 C C . ASP A 1 86 ? 2.569 2.845 -11.175 1.00 80.56 86 ASP A C 1
ATOM 678 O O . ASP A 1 86 ? 2.066 1.716 -11.221 1.00 80.56 86 ASP A O 1
ATOM 682 N N . PHE A 1 87 ? 2.245 3.808 -12.042 1.00 74.25 87 PHE A N 1
ATOM 683 C CA . PHE A 1 87 ? 1.198 3.669 -13.063 1.00 74.25 87 PHE A CA 1
ATOM 684 C C . PHE A 1 87 ? 1.802 3.524 -14.453 1.00 74.25 87 PHE A C 1
ATOM 686 O O . PHE A 1 87 ? 2.661 4.306 -14.843 1.00 74.25 87 PHE A O 1
ATOM 693 N N . PHE A 1 88 ? 1.317 2.563 -15.237 1.00 74.75 88 PHE A N 1
ATOM 694 C CA . PHE A 1 88 ? 1.720 2.379 -16.635 1.00 74.75 88 PHE A CA 1
ATOM 695 C C . PHE A 1 88 ? 0.480 2.093 -17.486 1.00 74.75 88 PHE A C 1
ATOM 697 O O . PHE A 1 88 ? 0.142 0.935 -17.744 1.00 74.75 88 PHE A O 1
ATOM 704 N N . GLY A 1 89 ? -0.234 3.155 -17.865 1.00 72.38 89 GLY A N 1
ATOM 705 C CA . GLY A 1 89 ? -1.535 3.085 -18.532 1.00 72.38 89 GLY A CA 1
ATOM 706 C C . GLY A 1 89 ? -2.556 2.303 -17.701 1.00 72.38 89 GLY A C 1
ATOM 707 O O . GLY A 1 89 ? -3.039 2.778 -16.678 1.00 72.38 89 GLY A O 1
ATOM 708 N N . GLU A 1 90 ? -2.848 1.079 -18.136 1.00 76.75 90 GLU A N 1
ATOM 709 C CA . GLU A 1 90 ? -3.772 0.136 -17.492 1.00 76.75 90 GLU A CA 1
ATOM 710 C C . GLU A 1 90 ? -3.150 -0.667 -16.336 1.00 76.75 90 GLU A C 1
ATOM 712 O O . GLU A 1 90 ? -3.831 -1.483 -15.713 1.00 76.75 90 GLU A O 1
ATOM 717 N N . ARG A 1 91 ? -1.855 -0.502 -16.055 1.00 80.81 91 ARG A N 1
ATOM 718 C CA . ARG A 1 91 ? -1.135 -1.308 -15.058 1.00 80.81 91 ARG A CA 1
ATOM 719 C C . ARG A 1 91 ? -0.847 -0.508 -13.795 1.00 80.81 91 ARG A C 1
ATOM 721 O O . ARG A 1 91 ? -0.389 0.630 -13.883 1.00 80.81 91 ARG A O 1
ATOM 728 N N . ILE A 1 92 ? -1.046 -1.140 -12.641 1.00 82.44 92 ILE A N 1
ATOM 729 C CA . ILE A 1 92 ? -0.669 -0.618 -11.324 1.00 82.44 92 ILE A CA 1
ATOM 730 C C . ILE A 1 92 ? 0.390 -1.540 -10.730 1.00 82.44 92 ILE A C 1
ATOM 732 O O . ILE A 1 92 ? 0.130 -2.728 -10.525 1.00 82.44 92 ILE A O 1
ATOM 736 N N . SER A 1 93 ? 1.575 -0.998 -10.462 1.00 86.75 93 SER A N 1
ATOM 737 C CA . SER A 1 93 ? 2.635 -1.684 -9.725 1.00 86.75 93 SER A CA 1
ATOM 738 C C . SER A 1 93 ? 2.581 -1.280 -8.260 1.00 86.75 93 SER A C 1
ATOM 740 O O . SER A 1 93 ? 2.616 -0.093 -7.951 1.00 86.75 93 SER A O 1
ATOM 742 N N . PHE A 1 94 ? 2.571 -2.258 -7.365 1.00 86.56 94 PHE A N 1
ATOM 743 C CA . PHE A 1 94 ? 2.753 -2.076 -5.932 1.00 86.56 94 PHE A CA 1
ATOM 744 C C . PHE A 1 94 ? 4.159 -2.541 -5.567 1.00 86.56 94 PHE A C 1
ATOM 746 O O . PHE A 1 94 ? 4.491 -3.723 -5.693 1.00 86.56 94 PHE A O 1
ATOM 753 N N . THR A 1 95 ? 4.982 -1.607 -5.105 1.00 87.75 95 THR A N 1
ATOM 754 C CA . THR A 1 95 ? 6.377 -1.862 -4.748 1.00 87.75 95 THR A CA 1
ATOM 755 C C . THR A 1 95 ? 6.611 -1.407 -3.317 1.00 87.75 95 THR A C 1
ATOM 757 O O . THR A 1 95 ? 6.550 -0.217 -3.020 1.00 87.75 95 THR A O 1
ATOM 760 N N . VAL A 1 96 ? 6.926 -2.328 -2.409 1.00 85.50 96 VAL A N 1
ATOM 761 C CA . VAL A 1 96 ? 7.403 -1.944 -1.074 1.00 85.50 96 VAL A CA 1
ATOM 762 C C . VAL A 1 96 ? 8.911 -1.750 -1.133 1.00 85.50 96 VAL A C 1
ATOM 764 O O . VAL A 1 96 ? 9.635 -2.600 -1.638 1.00 85.50 96 VAL A O 1
ATOM 767 N N . ILE A 1 97 ? 9.397 -0.620 -0.636 1.00 87.56 97 ILE A N 1
ATOM 768 C CA . ILE A 1 97 ? 10.814 -0.260 -0.648 1.00 87.56 97 ILE A CA 1
ATOM 769 C C . ILE A 1 97 ? 11.246 -0.033 0.788 1.00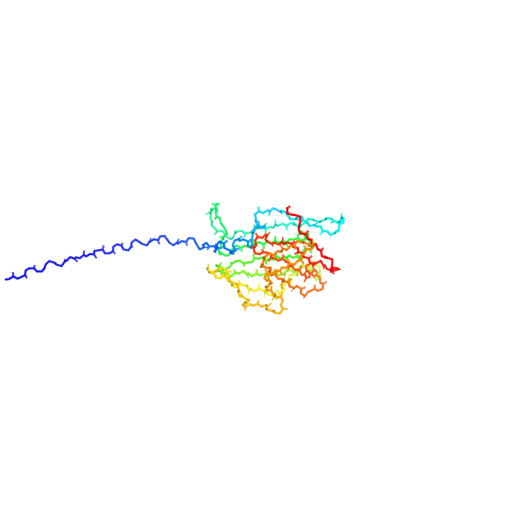 87.56 97 ILE A C 1
ATOM 771 O O . ILE A 1 97 ? 10.732 0.860 1.456 1.00 87.56 97 ILE A O 1
ATOM 775 N N . VAL A 1 98 ? 12.204 -0.821 1.255 1.00 87.44 98 VAL A N 1
ATOM 776 C CA . VAL A 1 98 ? 12.757 -0.736 2.607 1.00 87.44 98 VAL A CA 1
ATOM 777 C C . VAL A 1 98 ? 14.091 -0.005 2.546 1.00 87.44 98 VAL A C 1
ATOM 779 O O . VAL A 1 98 ? 14.967 -0.378 1.766 1.00 87.44 98 VAL A O 1
ATOM 782 N N . THR A 1 99 ? 14.258 1.035 3.361 1.00 86.25 99 THR A N 1
ATOM 783 C CA . THR A 1 99 ? 15.555 1.702 3.524 1.00 86.25 99 THR A CA 1
ATOM 784 C C . THR A 1 99 ? 16.260 1.147 4.756 1.00 86.25 99 THR A C 1
ATOM 786 O O . THR A 1 99 ? 15.737 1.218 5.863 1.00 86.25 99 THR A O 1
ATOM 789 N N . ASP A 1 100 ? 17.456 0.603 4.567 1.00 80.94 100 ASP A N 1
ATOM 790 C CA . ASP A 1 100 ? 18.335 0.116 5.627 1.00 80.94 100 ASP A CA 1
ATOM 791 C C . ASP A 1 100 ? 19.593 0.988 5.728 1.00 80.94 100 ASP A C 1
ATOM 793 O O . ASP A 1 100 ? 19.887 1.782 4.835 1.00 80.94 100 ASP A O 1
ATOM 797 N N . THR A 1 101 ? 20.364 0.837 6.801 1.00 82.00 101 THR A N 1
ATOM 798 C CA . THR A 1 101 ? 21.684 1.459 6.947 1.00 82.00 101 THR A CA 1
ATOM 799 C C . THR A 1 101 ? 22.756 0.378 7.009 1.00 82.00 101 THR A C 1
ATOM 801 O O . THR A 1 101 ? 22.842 -0.368 7.982 1.00 82.00 101 THR A O 1
ATOM 804 N N . VAL A 1 102 ? 23.619 0.321 5.993 1.00 78.62 102 VAL A N 1
ATOM 805 C CA . VAL A 1 102 ? 24.743 -0.625 5.923 1.00 78.62 102 VAL A CA 1
ATOM 806 C C . VAL A 1 102 ? 26.040 0.173 5.870 1.00 78.62 102 VAL A C 1
ATOM 808 O O . VAL A 1 102 ? 26.238 0.998 4.980 1.00 78.62 102 VAL A O 1
ATOM 811 N N . GLY A 1 103 ? 26.917 -0.020 6.860 1.00 82.31 103 GLY A N 1
ATOM 812 C CA . GLY A 1 103 ? 28.178 0.729 6.951 1.00 82.31 103 GLY A CA 1
ATOM 813 C C . GLY A 1 103 ? 27.990 2.253 7.029 1.00 82.31 103 GLY A C 1
ATOM 814 O O . GLY A 1 103 ? 28.798 2.998 6.483 1.00 82.31 103 GLY A O 1
ATOM 815 N N . GLY A 1 104 ? 26.896 2.718 7.646 1.00 82.44 104 GLY A N 1
ATOM 816 C CA . GLY A 1 104 ? 26.569 4.144 7.774 1.00 82.44 104 GLY A CA 1
ATOM 817 C C . GLY A 1 104 ? 25.973 4.794 6.520 1.00 82.44 104 GLY A C 1
ATOM 818 O O . GLY A 1 104 ? 25.738 6.000 6.526 1.00 82.44 104 GLY A O 1
ATOM 819 N N . LYS A 1 105 ? 25.716 4.029 5.449 1.00 84.50 105 LYS A N 1
ATOM 820 C CA . LYS A 1 105 ? 25.078 4.528 4.223 1.00 84.50 105 LYS A CA 1
ATOM 821 C C . LYS A 1 105 ? 23.665 3.962 4.064 1.00 84.50 105 LYS A C 1
ATOM 823 O O . LYS A 1 105 ? 23.469 2.778 4.346 1.00 84.50 105 LYS A O 1
ATOM 828 N N . PRO A 1 106 ? 22.701 4.769 3.584 1.00 82.31 106 PRO A N 1
ATOM 829 C CA . PRO A 1 106 ? 21.369 4.275 3.279 1.00 82.31 106 PRO A CA 1
ATOM 830 C C . PRO A 1 106 ? 21.421 3.328 2.073 1.00 82.31 106 PRO A C 1
ATOM 832 O O . PRO A 1 106 ? 21.945 3.685 1.016 1.00 82.31 106 PRO A O 1
ATOM 835 N N . VAL A 1 107 ? 20.860 2.134 2.228 1.00 86.44 107 VAL A N 1
ATOM 836 C CA . VAL A 1 107 ? 20.683 1.132 1.171 1.00 86.44 107 VAL A CA 1
ATOM 837 C C . VAL A 1 107 ? 19.191 0.907 0.987 1.00 86.44 107 VAL A C 1
ATOM 839 O O . VAL A 1 107 ? 18.479 0.666 1.956 1.00 86.44 107 VAL A O 1
ATOM 842 N N . LYS A 1 108 ? 18.707 1.005 -0.252 1.00 88.31 108 LYS A N 1
ATOM 843 C CA . LYS A 1 108 ? 17.300 0.765 -0.582 1.00 88.31 108 LYS A CA 1
ATOM 844 C C . LYS A 1 108 ? 17.145 -0.640 -1.141 1.00 88.31 108 LYS A C 1
ATOM 846 O O . LYS A 1 108 ? 17.820 -0.986 -2.108 1.00 88.31 108 LYS A O 1
ATOM 851 N N . THR A 1 109 ? 16.232 -1.400 -0.558 1.00 87.88 109 THR A N 1
ATOM 852 C CA . THR A 1 109 ? 15.816 -2.715 -1.040 1.00 87.88 109 THR A CA 1
ATOM 853 C C . THR A 1 109 ? 14.395 -2.595 -1.564 1.00 87.88 109 THR A C 1
ATOM 855 O O . THR A 1 109 ? 13.477 -2.322 -0.792 1.00 87.88 109 THR A O 1
ATOM 858 N N . GLU A 1 110 ? 14.206 -2.785 -2.866 1.00 87.69 110 GLU A N 1
ATOM 859 C CA . GLU A 1 110 ? 12.871 -2.929 -3.450 1.00 87.69 110 GLU A CA 1
ATOM 860 C C . GLU A 1 110 ? 12.437 -4.389 -3.304 1.00 87.69 110 GLU A C 1
ATOM 862 O O . GLU A 1 110 ? 13.155 -5.302 -3.717 1.00 87.69 110 GLU A O 1
ATOM 867 N N . LEU A 1 111 ? 11.294 -4.618 -2.663 1.00 83.38 111 LEU A N 1
ATOM 868 C CA . LEU A 1 111 ? 10.686 -5.942 -2.594 1.00 83.38 111 LEU A CA 1
ATOM 869 C C . LEU A 1 111 ? 10.073 -6.297 -3.954 1.00 83.38 111 LEU A C 1
ATOM 871 O O . LEU A 1 111 ? 9.778 -5.386 -4.736 1.00 83.38 111 LEU A O 1
ATOM 875 N N . PRO A 1 112 ? 9.883 -7.598 -4.253 1.00 80.19 112 PRO A N 1
ATOM 876 C CA . PRO A 1 112 ? 9.286 -8.025 -5.510 1.00 80.19 112 PRO A CA 1
ATOM 877 C C . PRO A 1 112 ? 7.988 -7.273 -5.797 1.00 80.19 112 PRO A C 1
ATOM 879 O O . PRO A 1 112 ? 7.137 -7.121 -4.918 1.00 80.19 112 PRO A O 1
ATOM 882 N N . ARG A 1 113 ? 7.867 -6.790 -7.032 1.00 81.69 113 ARG A N 1
ATOM 883 C CA . ARG A 1 113 ? 6.723 -6.000 -7.471 1.00 81.69 113 ARG A CA 1
ATOM 884 C C . ARG A 1 113 ? 5.495 -6.887 -7.593 1.00 81.69 113 ARG A C 1
ATOM 886 O O . ARG A 1 113 ? 5.573 -8.020 -8.066 1.00 81.69 113 ARG A O 1
ATOM 893 N N . ALA A 1 114 ? 4.356 -6.342 -7.195 1.00 83.44 114 ALA A N 1
ATOM 894 C CA . ALA A 1 114 ? 3.061 -6.907 -7.523 1.00 83.44 114 ALA A CA 1
ATOM 895 C C . ALA A 1 114 ? 2.407 -6.028 -8.588 1.00 83.44 114 ALA A C 1
ATOM 897 O O . ALA A 1 114 ? 2.241 -4.830 -8.376 1.00 83.44 114 ALA A O 1
ATOM 898 N N . LEU A 1 115 ? 2.062 -6.604 -9.736 1.00 86.50 115 LEU A N 1
ATOM 899 C CA . LEU A 1 115 ? 1.566 -5.853 -10.886 1.00 86.50 115 LEU A CA 1
ATOM 900 C C . LEU A 1 115 ? 0.156 -6.321 -11.238 1.00 86.50 115 LEU A C 1
ATOM 902 O O . LEU A 1 115 ? -0.071 -7.502 -11.514 1.00 86.50 115 LEU A O 1
ATOM 906 N N . VAL A 1 116 ? -0.780 -5.377 -11.249 1.00 85.81 116 VAL A N 1
ATOM 907 C CA . VAL A 1 116 ? -2.175 -5.595 -11.640 1.00 85.81 116 VAL A CA 1
ATOM 908 C C . VAL A 1 116 ? -2.424 -4.922 -12.977 1.00 85.81 116 VAL A C 1
ATOM 910 O O . VAL A 1 116 ? -2.150 -3.735 -13.130 1.00 85.81 116 VAL A O 1
ATOM 913 N N . LEU A 1 117 ? -2.976 -5.664 -13.933 1.00 84.44 117 LEU A N 1
ATOM 914 C CA . LEU A 1 117 ? -3.595 -5.097 -15.125 1.00 84.44 117 LEU A CA 1
ATOM 915 C C . LEU A 1 117 ? -5.066 -4.817 -14.831 1.00 84.44 117 LEU A C 1
ATOM 917 O O . LEU A 1 117 ? -5.784 -5.701 -14.365 1.00 84.44 117 LEU A O 1
ATOM 921 N N . THR A 1 118 ? -5.503 -3.606 -15.140 1.00 75.69 118 THR A N 1
ATOM 922 C CA . THR A 1 118 ? -6.863 -3.116 -14.938 1.00 75.69 118 THR A CA 1
ATOM 923 C C . THR A 1 118 ? -7.457 -2.770 -16.311 1.00 75.69 118 THR A C 1
ATOM 925 O O . THR A 1 118 ? -7.008 -1.835 -16.967 1.00 75.69 118 THR A O 1
ATOM 928 N N . SER A 1 119 ? -8.425 -3.554 -16.790 1.00 70.75 119 SER A N 1
ATOM 929 C CA . SER A 1 119 ? -8.986 -3.409 -18.147 1.00 70.75 119 SER A CA 1
ATOM 930 C C . SER A 1 119 ? -10.129 -2.399 -18.208 1.00 70.75 119 SER A C 1
ATOM 932 O O . SER A 1 119 ? -10.787 -2.170 -17.192 1.00 70.75 119 SER A O 1
ATOM 934 N N . GLU A 1 120 ? -10.440 -1.870 -19.399 1.00 64.81 120 GLU A N 1
ATOM 935 C CA . GLU A 1 120 ? -11.549 -0.917 -19.601 1.00 64.81 120 GLU A CA 1
ATOM 936 C C . GLU A 1 120 ? -12.902 -1.419 -19.068 1.00 64.81 120 GLU A C 1
ATOM 938 O O . GLU A 1 120 ? -13.743 -0.633 -18.629 1.00 64.81 120 GLU A O 1
ATOM 943 N N . SER A 1 121 ? -13.090 -2.744 -19.040 1.00 66.00 121 SER A N 1
ATOM 944 C CA . SER A 1 121 ? -14.278 -3.404 -18.478 1.00 66.00 121 SER A CA 1
ATOM 945 C C . SER A 1 121 ? -14.337 -3.392 -16.943 1.00 66.00 121 SER A C 1
ATOM 947 O O . SER A 1 121 ? -15.300 -3.873 -16.348 1.00 66.00 121 SER A O 1
ATOM 949 N N . GLY A 1 122 ? -13.311 -2.847 -16.289 1.00 63.66 122 GLY A N 1
ATOM 950 C CA . GLY A 1 122 ? -13.152 -2.804 -14.843 1.00 63.66 122 GLY A CA 1
ATOM 951 C C . GLY A 1 122 ? -12.699 -4.128 -14.232 1.00 63.66 122 GLY A C 1
ATOM 952 O O . GLY A 1 122 ? -12.787 -4.254 -13.014 1.00 63.66 122 GLY A O 1
ATOM 953 N N . SER A 1 123 ? -12.244 -5.090 -15.042 1.00 73.12 123 SER A N 1
ATOM 954 C CA . SER A 1 123 ? -11.675 -6.353 -14.565 1.00 73.12 123 SER A CA 1
ATOM 955 C C . SER A 1 123 ? -10.188 -6.214 -14.247 1.00 73.12 123 SER A C 1
ATOM 957 O O . SER A 1 123 ? -9.454 -5.494 -14.927 1.00 73.12 123 SER A O 1
ATOM 959 N N . GLU A 1 124 ? -9.745 -6.922 -13.213 1.00 81.12 124 GLU A N 1
ATOM 960 C CA . GLU A 1 124 ? -8.359 -6.922 -12.758 1.00 81.12 124 GLU A CA 1
ATOM 961 C C . GLU A 1 124 ? -7.740 -8.310 -12.880 1.00 81.12 124 GLU A C 1
ATOM 963 O O . GLU A 1 124 ? -8.357 -9.319 -12.528 1.00 81.12 124 GLU A O 1
ATOM 968 N N . SER A 1 125 ? -6.497 -8.353 -13.349 1.00 85.06 125 SER A N 1
ATOM 969 C CA . SER A 1 125 ? -5.701 -9.576 -13.414 1.00 85.06 125 SER A CA 1
ATOM 970 C C . SER A 1 125 ? -4.306 -9.327 -12.864 1.00 85.06 125 SER A C 1
ATOM 972 O O . SER A 1 125 ? -3.686 -8.300 -13.138 1.00 85.06 125 SER A O 1
ATOM 974 N N . ILE A 1 126 ? -3.818 -10.270 -12.063 1.00 88.00 126 ILE A N 1
ATOM 975 C CA . ILE A 1 126 ? -2.455 -10.233 -11.543 1.00 88.00 126 ILE A CA 1
ATOM 976 C C . ILE A 1 126 ? -1.530 -10.731 -12.647 1.00 88.00 126 ILE A C 1
ATOM 978 O O . ILE A 1 126 ? -1.697 -11.845 -13.141 1.00 88.00 126 ILE A O 1
ATOM 982 N N . ILE A 1 127 ? -0.562 -9.905 -13.024 1.00 88.56 127 ILE A N 1
ATOM 983 C CA . ILE A 1 127 ? 0.403 -10.216 -14.085 1.00 88.56 127 ILE A CA 1
ATOM 984 C C . ILE A 1 127 ? 1.824 -10.419 -13.547 1.00 88.56 127 ILE A C 1
ATOM 986 O O . ILE A 1 127 ? 2.620 -11.097 -14.188 1.00 88.56 127 ILE A O 1
ATOM 990 N N . GLU A 1 128 ? 2.128 -9.915 -12.348 1.00 87.75 128 GLU A N 1
ATOM 991 C CA . GLU A 1 128 ? 3.381 -10.178 -11.631 1.00 87.75 128 GLU A CA 1
ATOM 992 C C . GLU A 1 128 ? 3.125 -10.232 -10.119 1.00 87.75 128 GLU A C 1
ATOM 994 O O . GLU A 1 128 ? 2.256 -9.523 -9.610 1.00 87.75 128 GLU A O 1
ATOM 999 N N . GLY A 1 129 ? 3.880 -11.068 -9.399 1.00 86.31 129 GLY A N 1
ATOM 1000 C CA . GLY A 1 129 ? 3.847 -11.101 -7.934 1.00 86.31 129 GLY A CA 1
ATOM 1001 C C . GLY A 1 129 ? 2.635 -11.811 -7.325 1.00 86.31 129 GLY A C 1
ATOM 1002 O O . GLY A 1 129 ? 2.262 -11.493 -6.202 1.00 86.31 129 GLY A O 1
ATOM 1003 N N . ALA A 1 130 ? 2.028 -12.786 -8.014 1.00 88.56 130 ALA A N 1
ATOM 1004 C CA . ALA A 1 130 ? 0.864 -13.542 -7.520 1.00 88.56 130 ALA A CA 1
ATOM 1005 C C . ALA A 1 130 ? 1.098 -14.285 -6.187 1.00 88.56 130 ALA A C 1
ATOM 1007 O O . ALA A 1 130 ? 0.153 -14.618 -5.481 1.00 88.56 130 ALA A O 1
ATOM 1008 N N . GLN A 1 131 ? 2.353 -14.531 -5.810 1.00 88.06 131 GLN A N 1
ATOM 1009 C CA . GLN A 1 131 ? 2.729 -15.079 -4.505 1.00 88.06 131 GLN A CA 1
ATOM 1010 C C . GLN A 1 131 ? 2.686 -14.043 -3.362 1.00 88.06 131 GLN A C 1
ATOM 1012 O O . GLN A 1 131 ? 2.760 -14.412 -2.192 1.00 88.06 131 GLN A O 1
ATOM 1017 N N . TYR A 1 132 ? 2.585 -12.755 -3.697 1.00 87.75 132 TYR A N 1
ATOM 1018 C CA . TYR A 1 132 ? 2.571 -11.620 -2.770 1.00 87.75 132 TYR A CA 1
ATOM 1019 C C . TYR A 1 132 ? 1.319 -10.755 -2.919 1.00 87.75 132 TYR A C 1
ATOM 1021 O O . TYR A 1 132 ? 1.167 -9.787 -2.186 1.00 87.75 132 TYR A O 1
ATOM 1029 N N . LEU A 1 133 ? 0.434 -11.075 -3.859 1.00 89.56 133 LEU A N 1
ATOM 10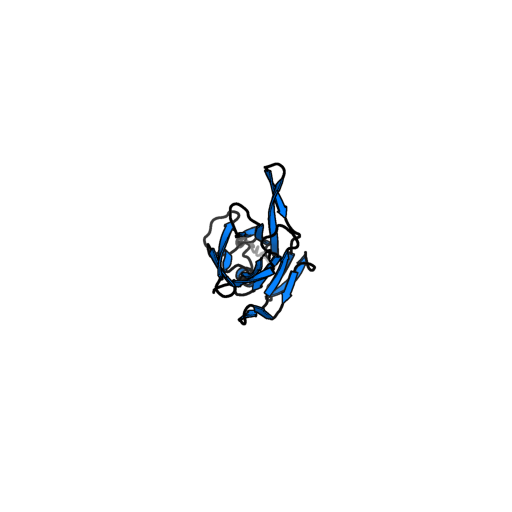30 C CA . LEU A 1 133 ? -0.760 -10.306 -4.156 1.00 89.56 133 LEU A CA 1
ATOM 1031 C C . LEU A 1 133 ? -1.936 -11.249 -4.378 1.00 89.56 133 LEU A C 1
ATOM 1033 O O . LEU A 1 133 ? -1.840 -12.178 -5.177 1.00 89.56 133 LEU A O 1
ATOM 1037 N N . SER A 1 134 ? -3.057 -10.963 -3.726 1.00 91.75 134 SER A N 1
ATOM 1038 C CA . SER A 1 134 ? -4.367 -11.503 -4.093 1.00 91.75 134 SER A CA 1
ATOM 1039 C C . SER A 1 134 ? -5.358 -10.371 -4.347 1.00 91.75 134 SER A C 1
ATOM 1041 O O . SER A 1 134 ? -5.132 -9.230 -3.939 1.00 91.75 134 SER A O 1
ATOM 1043 N N . ILE A 1 135 ? -6.442 -10.680 -5.059 1.00 90.00 135 ILE A N 1
ATOM 1044 C CA . ILE A 1 135 ? -7.569 -9.768 -5.251 1.00 90.00 135 ILE A CA 1
ATOM 1045 C C . ILE A 1 135 ? -8.804 -10.454 -4.683 1.00 90.00 135 ILE A C 1
ATOM 1047 O O . ILE A 1 135 ? -9.224 -11.492 -5.190 1.00 90.00 135 ILE A O 1
ATOM 1051 N N . GLU A 1 136 ? -9.370 -9.860 -3.642 1.00 91.12 136 GLU A N 1
ATOM 1052 C CA . GLU A 1 136 ? -10.538 -10.369 -2.932 1.00 91.12 136 GLU A CA 1
ATOM 1053 C C . GLU A 1 136 ? -11.767 -9.558 -3.338 1.00 91.12 136 GLU A C 1
ATOM 1055 O O . GLU A 1 136 ? -11.750 -8.330 -3.254 1.00 91.12 136 GLU A O 1
ATOM 1060 N N . ASP A 1 137 ? -12.851 -10.212 -3.759 1.00 87.56 137 ASP A N 1
ATOM 1061 C CA . ASP A 1 137 ? -14.073 -9.507 -4.179 1.00 87.56 137 ASP A CA 1
ATOM 1062 C C . ASP A 1 137 ? -14.730 -8.743 -3.027 1.00 87.56 137 ASP A C 1
ATOM 1064 O O . ASP A 1 137 ? -15.241 -7.641 -3.218 1.00 87.56 137 ASP A O 1
ATOM 1068 N N . ASN A 1 138 ? -14.681 -9.314 -1.823 1.00 87.88 138 ASN A N 1
ATOM 1069 C CA . ASN A 1 138 ? -15.141 -8.685 -0.594 1.00 87.88 138 ASN A CA 1
ATOM 1070 C C . ASN A 1 138 ? -14.130 -8.972 0.510 1.00 87.88 138 ASN A C 1
ATOM 1072 O O . ASN A 1 138 ? -13.807 -10.132 0.763 1.00 87.88 138 ASN A O 1
ATOM 1076 N N . TYR A 1 139 ? -13.668 -7.927 1.190 1.00 92.06 139 TYR A N 1
ATOM 1077 C CA . TYR A 1 139 ? -12.752 -8.066 2.315 1.00 92.06 139 TYR A CA 1
ATOM 1078 C C . TYR A 1 139 ? -13.302 -7.346 3.538 1.00 92.06 139 TYR A C 1
ATOM 1080 O O . TYR A 1 139 ? -13.733 -6.198 3.449 1.00 92.06 139 TYR A O 1
ATOM 1088 N N . VAL A 1 140 ? -13.282 -8.016 4.690 1.00 91.94 140 VAL A N 1
ATOM 1089 C CA . VAL A 1 140 ? -13.752 -7.434 5.949 1.00 91.94 140 VAL A CA 1
ATOM 1090 C C . VAL A 1 140 ? -12.553 -7.010 6.781 1.00 91.94 140 VAL A C 1
ATOM 1092 O O . VAL A 1 140 ? -11.730 -7.839 7.167 1.00 91.94 140 VAL A O 1
ATOM 1095 N N . LEU A 1 141 ? -12.477 -5.718 7.089 1.00 90.19 141 LEU A N 1
ATOM 1096 C CA . LEU A 1 141 ? -11.465 -5.142 7.966 1.00 90.19 141 LEU A CA 1
ATOM 1097 C C . LEU A 1 141 ? -12.175 -4.310 9.039 1.00 90.19 141 LEU A C 1
ATOM 1099 O O . LEU A 1 141 ? -12.951 -3.417 8.717 1.00 90.19 141 LEU A O 1
ATOM 1103 N N . ASN A 1 142 ? -11.962 -4.648 10.314 1.00 88.31 142 ASN A N 1
ATOM 1104 C CA . ASN A 1 142 ? -12.611 -3.996 11.461 1.00 88.31 142 ASN A CA 1
ATOM 1105 C C . ASN A 1 142 ? -14.147 -3.850 11.324 1.00 88.31 142 ASN A C 1
ATOM 1107 O O . ASN A 1 142 ? -14.710 -2.786 11.556 1.00 88.31 142 ASN A O 1
ATOM 1111 N N . ASN A 1 143 ? -14.837 -4.922 10.915 1.00 88.75 143 ASN A N 1
ATOM 1112 C CA . ASN A 1 143 ? -16.290 -4.959 10.657 1.00 88.75 143 ASN A CA 1
ATOM 1113 C C . ASN A 1 143 ? -16.791 -4.075 9.496 1.00 88.75 143 ASN A C 1
ATOM 1115 O O . ASN A 1 143 ? -17.998 -4.006 9.267 1.00 88.75 143 ASN A O 1
ATOM 1119 N N . ILE A 1 144 ? -15.898 -3.447 8.731 1.00 90.06 144 ILE A N 1
ATOM 1120 C CA . ILE A 1 144 ? -16.233 -2.725 7.503 1.00 90.06 144 ILE A CA 1
ATOM 1121 C C . ILE A 1 144 ? -15.957 -3.650 6.318 1.00 90.06 144 ILE A C 1
ATOM 1123 O O . ILE A 1 144 ? -14.900 -4.276 6.236 1.00 90.06 144 ILE A O 1
ATOM 1127 N N . THR A 1 145 ? -16.928 -3.763 5.410 1.00 91.56 145 THR A N 1
ATOM 1128 C CA . THR A 1 145 ? -16.766 -4.529 4.168 1.00 91.56 145 THR A CA 1
ATOM 1129 C C . THR A 1 145 ? -16.283 -3.605 3.062 1.00 91.56 145 THR A C 1
ATOM 1131 O O . THR A 1 145 ? -16.925 -2.596 2.767 1.00 91.56 145 THR A O 1
ATOM 1134 N N . TYR A 1 146 ? -15.170 -3.977 2.446 1.00 89.94 146 TYR A N 1
ATOM 1135 C CA . TYR A 1 146 ? -14.564 -3.280 1.325 1.00 89.94 146 TYR A CA 1
ATOM 1136 C C . TYR A 1 146 ? -14.719 -4.109 0.056 1.00 89.94 146 TYR A C 1
ATOM 1138 O O . TYR A 1 146 ? -14.516 -5.325 0.057 1.00 89.94 146 TYR A O 1
ATOM 1146 N N . GLU A 1 147 ? -15.082 -3.428 -1.023 1.00 85.56 147 GLU A N 1
ATOM 1147 C CA . GLU A 1 147 ? -15.261 -4.026 -2.339 1.00 85.56 147 GLU A CA 1
ATOM 1148 C C . GLU A 1 147 ? -13.916 -4.116 -3.061 1.00 85.56 147 GLU A C 1
ATOM 1150 O O . GLU A 1 147 ? -13.174 -3.130 -3.124 1.00 85.56 147 GLU A O 1
ATOM 1155 N N . ARG A 1 148 ? -13.647 -5.285 -3.650 1.00 86.25 148 ARG A N 1
ATOM 1156 C CA . ARG A 1 148 ? -12.542 -5.538 -4.580 1.00 86.25 148 ARG A CA 1
ATOM 1157 C C . ARG A 1 148 ? -11.199 -5.015 -4.056 1.00 86.25 148 ARG A C 1
ATOM 1159 O O . ARG A 1 148 ? -10.699 -3.976 -4.491 1.00 86.25 148 ARG A O 1
ATOM 1166 N N . VAL A 1 149 ? -10.629 -5.741 -3.101 1.00 89.19 149 VAL A N 1
ATOM 1167 C CA . VAL A 1 149 ? -9.423 -5.352 -2.361 1.00 89.19 149 VAL A CA 1
ATOM 1168 C C . VAL A 1 149 ? -8.205 -6.114 -2.871 1.00 89.19 149 VAL A C 1
ATOM 1170 O O . VAL A 1 149 ? -8.195 -7.344 -2.850 1.00 89.19 149 VAL A O 1
ATOM 1173 N N . ALA A 1 150 ? -7.149 -5.403 -3.272 1.00 89.44 150 ALA A N 1
ATOM 1174 C CA . ALA A 1 150 ? -5.824 -6.006 -3.373 1.00 89.44 150 ALA A CA 1
ATOM 1175 C C . ALA A 1 150 ? -5.225 -6.199 -1.989 1.00 89.44 150 ALA A C 1
ATOM 1177 O O . ALA A 1 150 ? -5.074 -5.247 -1.219 1.00 89.44 150 ALA A O 1
ATOM 1178 N N . VAL A 1 151 ? -4.813 -7.427 -1.718 1.00 92.00 151 VAL A N 1
ATOM 1179 C CA . VAL A 1 151 ? -4.087 -7.787 -0.511 1.00 92.00 151 VAL A CA 1
ATOM 1180 C C . VAL A 1 151 ? -2.633 -8.004 -0.893 1.00 92.00 151 VAL A C 1
ATOM 1182 O O . VAL A 1 151 ? -2.306 -8.992 -1.544 1.00 92.00 151 VAL A O 1
ATOM 1185 N N . ILE A 1 152 ? -1.764 -7.073 -0.505 1.00 90.19 152 ILE A N 1
ATOM 1186 C CA . ILE A 1 152 ? -0.341 -7.091 -0.862 1.00 90.19 152 ILE A CA 1
ATOM 1187 C C . ILE A 1 152 ? 0.464 -7.486 0.371 1.00 90.19 152 ILE A C 1
ATOM 1189 O O . ILE A 1 152 ? 0.424 -6.792 1.383 1.00 90.19 152 ILE A O 1
ATOM 1193 N N . SER A 1 153 ? 1.214 -8.574 0.285 1.00 89.62 153 SER A N 1
ATOM 1194 C CA . SER A 1 153 ? 2.080 -9.089 1.341 1.00 89.62 153 SER A CA 1
ATOM 1195 C C . SER A 1 153 ? 3.530 -8.713 1.059 1.00 89.62 153 SER A C 1
ATOM 1197 O O . SER A 1 153 ? 4.094 -9.082 0.032 1.00 89.62 153 SER A O 1
ATOM 1199 N N . ALA A 1 154 ? 4.164 -8.011 1.990 1.00 82.19 154 ALA A N 1
ATOM 1200 C CA . ALA A 1 154 ? 5.562 -7.623 1.896 1.00 82.19 154 ALA A CA 1
ATOM 1201 C C . ALA A 1 154 ? 6.410 -8.485 2.832 1.00 82.19 154 ALA A C 1
ATOM 1203 O O . ALA A 1 154 ? 6.355 -8.371 4.054 1.00 82.19 154 ALA A O 1
ATOM 1204 N N . THR A 1 155 ? 7.232 -9.354 2.247 1.00 75.81 155 THR A N 1
ATOM 1205 C CA . THR A 1 155 ? 8.087 -10.275 3.000 1.00 75.81 155 THR A CA 1
ATOM 1206 C C . THR A 1 155 ? 9.478 -9.676 3.183 1.00 75.81 155 THR A C 1
ATOM 1208 O O . THR A 1 155 ? 10.403 -9.995 2.434 1.00 75.81 155 THR A O 1
ATOM 1211 N N . HIS A 1 156 ? 9.644 -8.785 4.162 1.00 81.50 156 HIS A N 1
ATOM 1212 C CA . HIS A 1 156 ? 10.972 -8.316 4.558 1.00 81.50 156 HIS A CA 1
ATOM 1213 C C . HIS A 1 156 ? 11.032 -8.016 6.061 1.00 81.50 156 HIS A C 1
ATOM 1215 O O . HIS A 1 156 ? 10.225 -7.222 6.531 1.00 81.50 156 HIS A O 1
ATOM 1221 N N . PRO A 1 157 ? 12.011 -8.558 6.815 1.00 79.12 157 PRO A N 1
ATOM 1222 C CA . PRO A 1 157 ? 12.058 -8.426 8.279 1.00 79.12 157 PRO A CA 1
ATOM 1223 C C . PRO A 1 157 ? 12.135 -6.988 8.804 1.00 79.12 157 PRO A C 1
ATOM 1225 O O . PRO A 1 157 ? 11.780 -6.717 9.945 1.00 79.12 157 PRO A O 1
ATOM 1228 N N . LYS A 1 158 ? 12.656 -6.066 7.988 1.00 82.69 158 LYS A N 1
ATOM 1229 C CA . LYS A 1 158 ? 12.731 -4.632 8.313 1.00 82.69 158 LYS A CA 1
ATOM 1230 C C . LYS A 1 158 ? 11.592 -3.810 7.705 1.00 82.69 158 LYS A C 1
ATOM 1232 O O . LYS A 1 158 ? 11.603 -2.591 7.846 1.00 82.69 158 LYS A O 1
ATOM 1237 N N . SER A 1 159 ? 10.660 -4.446 6.992 1.00 85.69 159 SER A N 1
ATOM 1238 C CA . SER A 1 159 ? 9.510 -3.733 6.448 1.00 85.69 159 SER A CA 1
ATOM 1239 C C . SER A 1 159 ? 8.595 -3.306 7.585 1.00 85.69 159 SER A C 1
ATOM 1241 O O . SER A 1 159 ? 8.230 -4.120 8.425 1.00 85.69 159 SER A O 1
ATOM 1243 N N . TYR A 1 160 ? 8.194 -2.039 7.601 1.00 86.19 160 TYR A N 1
ATOM 1244 C CA . TYR A 1 160 ? 7.107 -1.606 8.473 1.00 86.19 160 TYR A CA 1
ATOM 1245 C C . TYR A 1 160 ? 5.762 -2.176 8.009 1.00 86.19 160 TYR A C 1
ATOM 1247 O O . TYR A 1 160 ? 4.944 -2.559 8.834 1.00 86.19 160 TYR A O 1
ATOM 1255 N N . PHE A 1 161 ? 5.551 -2.265 6.694 1.00 88.38 161 PHE A N 1
ATOM 1256 C CA . PHE A 1 161 ? 4.339 -2.821 6.101 1.00 88.38 161 PHE A CA 1
ATOM 1257 C C . PHE A 1 161 ? 4.546 -4.311 5.839 1.00 88.38 161 PHE A C 1
ATOM 1259 O O . PHE A 1 161 ? 5.340 -4.670 4.971 1.00 88.38 161 PHE A O 1
ATOM 1266 N N . HIS A 1 162 ? 3.857 -5.177 6.573 1.00 90.38 162 HIS A N 1
ATOM 1267 C CA . HIS A 1 162 ? 3.852 -6.622 6.310 1.00 90.38 162 HIS A CA 1
ATOM 1268 C C . HIS A 1 162 ? 2.718 -7.020 5.368 1.00 90.38 162 HIS A C 1
ATOM 1270 O O . HIS A 1 162 ? 2.874 -7.916 4.541 1.00 90.38 162 HIS A O 1
ATOM 1276 N N . GLN A 1 163 ? 1.581 -6.334 5.471 1.00 91.94 163 GLN A N 1
ATOM 1277 C CA . GLN A 1 163 ? 0.429 -6.549 4.606 1.00 91.94 163 GLN A CA 1
ATOM 1278 C C . GLN A 1 163 ? -0.280 -5.221 4.358 1.00 91.94 163 GLN A C 1
ATOM 1280 O O . GLN A 1 163 ? -0.371 -4.405 5.267 1.00 91.94 163 GLN A O 1
ATOM 1285 N N . LEU A 1 164 ? -0.790 -4.991 3.157 1.00 91.50 164 LEU A N 1
ATOM 1286 C CA . LEU A 1 164 ? -1.519 -3.783 2.774 1.00 91.50 164 LEU A CA 1
ATOM 1287 C C . LEU A 1 164 ? -2.853 -4.194 2.151 1.00 91.50 164 LEU A C 1
ATOM 1289 O O . LEU A 1 164 ? -2.897 -5.157 1.385 1.00 91.50 164 LEU A O 1
ATOM 1293 N N . TYR A 1 165 ? -3.917 -3.459 2.467 1.00 92.12 165 TYR A N 1
ATOM 1294 C CA . TYR A 1 165 ? -5.262 -3.686 1.939 1.00 92.12 165 TYR A CA 1
ATOM 1295 C C . TYR A 1 165 ? -5.677 -2.479 1.107 1.00 92.12 165 TYR A C 1
ATOM 1297 O O . TYR A 1 165 ? -5.923 -1.397 1.647 1.00 92.12 165 TYR A O 1
ATOM 1305 N N . TYR A 1 166 ? -5.730 -2.660 -0.207 1.00 88.56 166 TYR A N 1
ATOM 1306 C CA . TYR A 1 166 ? -5.998 -1.596 -1.162 1.00 88.56 166 TYR A CA 1
ATOM 1307 C C . TYR A 1 166 ? -7.364 -1.812 -1.823 1.00 88.56 166 TYR A C 1
ATOM 1309 O O . TYR A 1 166 ? -7.512 -2.661 -2.695 1.00 88.56 166 TYR A O 1
ATOM 1317 N N . SER A 1 167 ? -8.378 -1.078 -1.366 1.00 87.31 167 SER A N 1
ATOM 1318 C CA . SER A 1 167 ? -9.730 -1.069 -1.931 1.00 87.31 167 SER A CA 1
ATOM 1319 C C . SER A 1 167 ? -9.729 -0.378 -3.284 1.00 87.31 167 SER A C 1
ATOM 1321 O O . SER A 1 167 ? -9.179 0.718 -3.439 1.00 87.31 167 SER A O 1
ATOM 1323 N N . LYS A 1 168 ? -10.443 -0.969 -4.245 1.00 81.06 168 LYS A N 1
ATOM 1324 C CA . LYS A 1 168 ? -10.695 -0.336 -5.537 1.00 81.06 168 LYS A CA 1
ATOM 1325 C C . LYS A 1 168 ? -11.351 1.026 -5.406 1.00 81.06 168 LYS A C 1
ATOM 1327 O O . LYS A 1 168 ? -11.116 1.868 -6.261 1.00 81.06 168 LYS A O 1
ATOM 1332 N N . ARG A 1 169 ? -12.205 1.234 -4.403 1.00 79.25 169 ARG A N 1
ATOM 1333 C CA . ARG A 1 169 ? -12.982 2.471 -4.242 1.00 79.25 169 ARG A CA 1
ATOM 1334 C C . ARG A 1 169 ? -12.277 3.494 -3.361 1.00 79.25 169 ARG A C 1
ATOM 1336 O O . ARG A 1 169 ? -12.310 4.678 -3.676 1.00 79.25 169 ARG A O 1
ATOM 1343 N N . ASP A 1 170 ? -11.702 3.029 -2.259 1.00 80.88 170 ASP A N 1
ATOM 1344 C CA . ASP A 1 170 ? -11.311 3.895 -1.144 1.00 80.88 170 ASP A CA 1
ATOM 1345 C C . ASP A 1 170 ? -9.791 4.075 -1.033 1.00 80.88 170 ASP A C 1
ATOM 1347 O O . ASP A 1 170 ? -9.330 4.859 -0.212 1.00 80.88 170 ASP A O 1
ATOM 1351 N N . GLY A 1 171 ? -9.001 3.374 -1.847 1.00 84.56 171 GLY A N 1
ATOM 1352 C CA . GLY A 1 171 ? -7.548 3.400 -1.747 1.00 84.56 171 GLY A CA 1
ATOM 1353 C C . GLY A 1 171 ? -7.006 2.442 -0.681 1.00 84.56 171 GLY A C 1
ATOM 1354 O O . GLY A 1 171 ? -7.567 1.374 -0.442 1.00 84.56 171 GLY A O 1
ATOM 1355 N N . LEU A 1 172 ? -5.914 2.810 -0.017 1.00 88.62 172 LEU A N 1
ATOM 1356 C CA . LEU A 1 172 ? -5.394 2.108 1.150 1.00 88.62 172 LEU A CA 1
ATOM 1357 C C . LEU A 1 172 ? -6.413 2.215 2.290 1.00 88.62 172 LEU A C 1
ATOM 1359 O O . LEU A 1 172 ? -6.628 3.285 2.860 1.00 88.62 172 LEU A O 1
ATOM 1363 N N . VAL A 1 173 ? -7.036 1.092 2.637 1.00 92.38 173 VAL A N 1
ATOM 1364 C CA . VAL A 1 173 ? -8.060 1.009 3.696 1.00 92.38 173 VAL A CA 1
ATOM 1365 C C . VAL A 1 173 ? -7.529 0.399 4.982 1.00 92.38 173 VAL A C 1
ATOM 1367 O O . VAL A 1 173 ? -8.156 0.507 6.032 1.00 92.38 173 VAL A O 1
ATOM 1370 N N . GLY A 1 174 ? -6.342 -0.194 4.929 1.00 93.56 174 GLY A N 1
ATOM 1371 C CA . GLY A 1 174 ? -5.647 -0.660 6.112 1.00 93.56 174 GLY A CA 1
ATOM 1372 C C . GLY A 1 174 ? -4.343 -1.358 5.792 1.00 93.56 174 GLY A C 1
ATOM 1373 O O . GLY A 1 174 ? -3.982 -1.549 4.629 1.00 93.56 174 GLY A O 1
ATOM 1374 N N . PHE A 1 175 ? -3.655 -1.787 6.840 1.00 93.94 175 PHE A N 1
ATOM 1375 C CA . PHE A 1 175 ? -2.412 -2.535 6.724 1.00 93.94 175 PHE A CA 1
ATOM 1376 C C . PHE A 1 175 ? -2.111 -3.341 7.993 1.00 93.94 175 PHE A C 1
ATOM 1378 O O . PHE A 1 175 ? -2.692 -3.094 9.049 1.00 93.94 175 PHE A O 1
ATOM 1385 N N . LYS A 1 176 ? -1.192 -4.304 7.898 1.00 94.12 176 LYS A N 1
ATOM 1386 C CA . LYS A 1 176 ? -0.519 -4.910 9.050 1.00 94.12 176 LYS A CA 1
ATOM 1387 C C . LYS A 1 176 ? 0.874 -4.330 9.201 1.00 94.12 176 LYS A C 1
ATOM 1389 O O . LYS A 1 176 ? 1.631 -4.290 8.225 1.00 94.12 176 LYS A O 1
ATOM 1394 N N . ASP A 1 177 ? 1.188 -3.884 10.411 1.00 91.56 177 ASP A N 1
ATOM 1395 C CA . ASP A 1 177 ? 2.522 -3.397 10.741 1.00 91.56 177 ASP A CA 1
ATOM 1396 C C . ASP A 1 177 ? 3.518 -4.545 10.989 1.00 91.56 177 ASP A C 1
ATOM 1398 O O . ASP A 1 177 ? 3.166 -5.726 10.959 1.00 91.56 177 ASP A O 1
ATOM 1402 N N . LYS A 1 178 ? 4.771 -4.188 11.282 1.00 87.50 178 LYS A N 1
ATOM 1403 C CA . LYS A 1 178 ? 5.858 -5.127 11.601 1.00 87.50 178 LYS A CA 1
ATOM 1404 C C . LYS A 1 178 ? 5.614 -6.040 12.813 1.00 87.50 178 LYS A C 1
ATOM 1406 O O . LYS A 1 178 ? 6.358 -6.995 13.013 1.00 87.50 178 LYS A O 1
ATOM 1411 N N . ASN A 1 179 ? 4.624 -5.723 13.648 1.00 90.31 179 ASN A N 1
ATOM 1412 C CA . ASN A 1 179 ? 4.219 -6.505 14.817 1.00 90.31 179 ASN A CA 1
ATOM 1413 C C . ASN A 1 179 ? 2.908 -7.270 14.560 1.00 90.31 179 ASN A C 1
ATOM 1415 O O . ASN A 1 179 ? 2.255 -7.694 15.514 1.00 90.31 179 ASN A O 1
ATOM 1419 N N . ASP A 1 180 ? 2.490 -7.383 13.295 1.00 91.00 180 ASP A N 1
ATOM 1420 C CA . ASP A 1 180 ? 1.219 -7.954 12.846 1.00 91.00 180 ASP A CA 1
ATOM 1421 C C . ASP A 1 180 ? -0.032 -7.263 13.423 1.00 91.00 180 ASP A C 1
ATOM 1423 O O . ASP A 1 180 ? -1.146 -7.799 13.343 1.00 91.00 180 ASP A O 1
ATOM 1427 N N . LYS A 1 181 ? 0.099 -6.035 13.949 1.00 93.88 181 LYS A N 1
ATOM 1428 C CA . LYS A 1 181 ? -1.066 -5.236 14.342 1.00 93.88 181 LYS A CA 1
ATOM 1429 C C . LYS A 1 181 ? -1.770 -4.722 13.098 1.00 93.88 181 LYS A C 1
ATOM 1431 O O . LYS A 1 181 ? -1.139 -4.192 12.187 1.00 93.88 181 LYS A O 1
ATOM 1436 N N . THR A 1 182 ? -3.091 -4.869 13.076 1.00 95.31 182 THR A N 1
ATOM 1437 C CA . THR A 1 182 ? -3.928 -4.459 11.945 1.00 95.31 182 THR A CA 1
ATOM 1438 C C . THR A 1 182 ? -4.457 -3.046 12.148 1.00 95.31 182 THR A C 1
ATOM 1440 O O . THR A 1 182 ? -5.275 -2.809 13.031 1.00 95.31 182 THR A O 1
ATOM 1443 N N . TRP A 1 183 ? -4.021 -2.122 11.308 1.00 95.62 183 TRP A N 1
ATOM 1444 C CA . TRP A 1 183 ? -4.429 -0.725 11.304 1.00 95.62 183 TRP A CA 1
ATOM 1445 C C . TRP A 1 183 ? -5.496 -0.511 10.233 1.00 95.62 183 TRP A C 1
ATOM 1447 O O . TRP A 1 183 ? -5.295 -0.891 9.078 1.00 95.62 183 TRP A O 1
ATOM 1457 N N . THR A 1 184 ? -6.631 0.074 10.607 1.00 95.44 184 THR A N 1
ATOM 1458 C CA . THR A 1 184 ? -7.756 0.347 9.695 1.00 95.44 184 THR A CA 1
ATOM 1459 C C . THR A 1 184 ? -7.885 1.838 9.485 1.00 95.44 184 THR A C 1
ATOM 1461 O O . THR A 1 184 ? -7.710 2.611 10.421 1.00 95.44 184 THR A O 1
ATOM 1464 N N . ARG A 1 185 ? -8.147 2.260 8.254 1.00 92.00 185 ARG A N 1
ATOM 1465 C CA . ARG A 1 185 ? -8.245 3.675 7.934 1.00 92.00 185 ARG A CA 1
ATOM 1466 C C . ARG A 1 185 ? -9.493 4.297 8.546 1.00 92.00 185 ARG A C 1
ATOM 1468 O O . ARG A 1 185 ? -10.586 3.749 8.425 1.00 92.00 185 ARG A O 1
ATOM 1475 N N . ILE A 1 186 ? -9.313 5.484 9.107 1.00 89.88 186 ILE A N 1
ATOM 1476 C CA . ILE A 1 186 ? -10.393 6.384 9.500 1.00 89.88 186 ILE A CA 1
ATOM 1477 C C . ILE A 1 186 ? -10.790 7.160 8.233 1.00 89.88 186 ILE A C 1
ATOM 1479 O O . ILE A 1 186 ? -9.974 7.919 7.700 1.00 89.88 186 ILE A O 1
ATOM 1483 N N . LEU A 1 187 ? -11.987 6.886 7.702 1.00 76.69 187 LEU A N 1
ATOM 1484 C CA . LEU A 1 187 ? -12.538 7.512 6.489 1.00 76.69 187 LEU A CA 1
ATOM 1485 C C . LEU A 1 187 ? -13.358 8.764 6.810 1.00 76.69 187 LEU A C 1
ATOM 1487 O O . LEU A 1 187 ? -14.092 8.741 7.823 1.00 76.69 187 LEU A O 1
#

Sequence (187 aa):
MNTRIVLFVLACFTFSSCGIDEVPGYTKRWLHDATVQQLFFENGSDTITLDVSYFRTLSKGELGLRSEDIASIFEDKKTSSKLALDFFGERISFTVIVTDTVGGKPVKTELPRALVLTSESGSESIIEGAQYLSIEDNYVLNNITYERVAVISATHPKSYFHQLYYSKRDGLVGFKDKNDKTWTRIL

Radius of gyration: 21.83 Å; chains: 1; bounding box: 45×36×96 Å